Protein AF-A0A0K1EMI3-F1 (afdb_monomer)

Secondary structure (DSSP, 8-state):
-----------SSSHHHHHHHHTT-------HHHHHHHHHTTTT-EEEEEEHHHHHHHTTT-SEES-TT-EEEEEHHHHHHHHHHSTT-HHHHHHHHTPPTT---S-EEEEEES-GGGS--B---S-STT--TT--TTTB-TTS-BEEEE--EEGGGEEEEE------PPPSS-TTS--EEEPTTT--EEEHHHHTTSS-EEEGGGTEEEEE-TTT-PEEEEEEETTEEEEEP--SSSS---S-PEEEE-TTEEEEEETTEEEEEETTEEEEEEBPPP-

Solvent-accessible surface area (backbone atoms only — not comparable to full-atom values): 16378 Å² total; per-residue (Å²): 140,88,89,85,89,79,91,78,81,91,84,81,72,66,74,66,54,59,57,59,64,66,66,76,68,76,74,84,73,73,56,67,70,58,51,52,57,58,58,56,67,27,67,84,7,21,23,39,75,44,39,44,71,51,40,61,74,56,45,62,97,48,66,56,34,60,45,90,71,33,27,71,31,29,24,36,69,54,49,52,52,49,62,70,70,35,83,63,42,54,70,54,52,26,51,38,62,41,42,64,86,83,72,69,74,44,41,36,33,37,40,36,32,57,59,41,71,78,31,72,52,40,69,53,85,65,81,27,85,82,52,52,98,55,63,53,85,82,28,40,32,66,52,68,42,56,34,33,22,19,48,54,42,53,44,90,51,45,50,78,43,79,65,81,38,41,42,78,69,78,75,79,86,57,92,64,61,73,44,60,48,57,39,84,85,78,59,54,69,37,48,39,71,58,56,73,68,40,78,49,33,26,40,58,96,73,55,26,34,37,30,60,39,90,88,74,65,49,76,39,44,32,39,71,48,68,34,30,36,33,40,43,61,86,60,96,73,90,60,95,66,86,84,62,62,48,78,44,74,32,61,64,31,43,63,47,82,47,89,55,33,34,39,39,30,51,82,93,45,76,46,77,32,46,44,61,72,94,126

Mean predicted aligned error: 17.52 Å

Structure (mmCIF, N/CA/C/O backbone):
data_AF-A0A0K1EMI3-F1
#
_entry.id   AF-A0A0K1EMI3-F1
#
loop_
_atom_site.group_PDB
_atom_site.id
_atom_site.type_symbol
_atom_site.label_atom_id
_atom_site.label_alt_id
_atom_site.label_comp_id
_atom_site.label_asym_id
_atom_site.label_entity_id
_atom_site.label_seq_id
_atom_site.pdbx_PDB_ins_code
_atom_site.Cartn_x
_atom_site.Cartn_y
_atom_site.Cartn_z
_atom_site.occupancy
_atom_site.B_iso_or_equiv
_atom_site.auth_seq_id
_atom_site.auth_comp_id
_atom_site.auth_asym_id
_atom_site.auth_atom_id
_atom_site.pdbx_PDB_model_num
ATOM 1 N N . MET A 1 1 ? 11.072 81.648 -15.794 1.00 40.03 1 MET A N 1
ATOM 2 C CA . MET A 1 1 ? 9.777 81.310 -16.417 1.00 40.03 1 MET A CA 1
ATOM 3 C C . MET A 1 1 ? 10.095 80.604 -17.719 1.00 40.03 1 MET A C 1
ATOM 5 O O . MET A 1 1 ? 10.684 81.238 -18.577 1.00 40.03 1 MET A O 1
ATOM 9 N N . ASP A 1 2 ? 9.911 79.294 -17.825 1.00 30.64 2 ASP A N 1
ATOM 10 C CA . ASP A 1 2 ? 8.724 78.693 -18.435 1.00 30.64 2 ASP A CA 1
ATOM 11 C C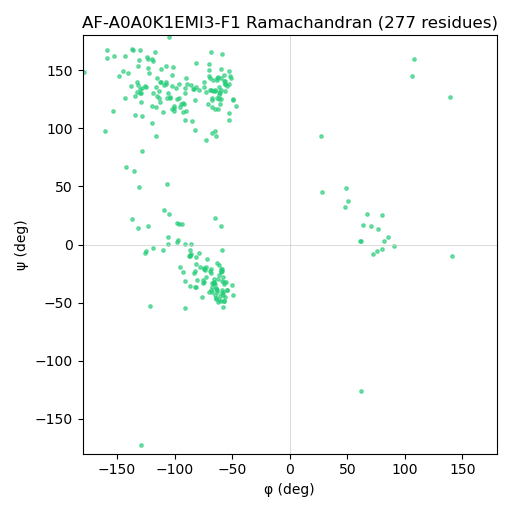 . ASP A 1 2 ? 8.839 77.161 -18.359 1.00 30.64 2 ASP A C 1
ATOM 13 O O . ASP A 1 2 ? 9.936 76.602 -18.339 1.00 30.64 2 ASP A O 1
ATOM 17 N N . VAL A 1 3 ? 7.694 76.503 -18.247 1.00 36.16 3 VAL A N 1
ATOM 18 C CA . VAL A 1 3 ? 7.521 75.062 -18.047 1.00 36.16 3 VAL A CA 1
ATOM 19 C C . VAL A 1 3 ? 7.092 74.467 -19.379 1.00 36.16 3 VAL A C 1
ATOM 21 O O . VAL A 1 3 ? 6.059 74.893 -19.881 1.00 36.16 3 VAL A O 1
ATOM 24 N N . ARG A 1 4 ? 7.765 73.430 -19.905 1.00 33.47 4 ARG A N 1
ATOM 25 C CA . ARG A 1 4 ? 7.089 72.421 -20.744 1.00 33.47 4 ARG A CA 1
ATOM 26 C C . ARG A 1 4 ? 7.617 71.004 -20.520 1.00 33.47 4 ARG A C 1
ATOM 28 O O . ARG A 1 4 ? 8.803 70.711 -20.591 1.00 33.47 4 ARG A O 1
ATOM 35 N N . SER A 1 5 ? 6.630 70.173 -20.233 1.00 39.12 5 SER A N 1
ATOM 36 C CA . SER A 1 5 ? 6.532 68.731 -20.071 1.00 39.12 5 SER A CA 1
ATOM 37 C C . SER A 1 5 ? 7.077 67.891 -21.232 1.00 39.12 5 SER A C 1
ATOM 39 O O . SER A 1 5 ? 6.925 68.232 -22.401 1.00 39.12 5 SER A O 1
ATOM 41 N N . GLY A 1 6 ? 7.575 66.701 -20.883 1.00 29.09 6 GLY A N 1
ATOM 42 C CA . GLY A 1 6 ? 7.751 65.568 -21.789 1.00 29.09 6 GLY A CA 1
ATOM 43 C C . GLY A 1 6 ? 7.882 64.272 -20.988 1.00 29.09 6 GLY A C 1
ATOM 44 O O . GLY A 1 6 ? 8.945 63.972 -20.457 1.00 29.09 6 GLY A O 1
ATOM 45 N N . TRP A 1 7 ? 6.780 63.532 -20.849 1.00 34.16 7 TRP A N 1
ATOM 46 C CA . TRP A 1 7 ? 6.761 62.179 -20.291 1.00 34.16 7 TRP A CA 1
ATOM 47 C C . TRP A 1 7 ? 7.494 61.214 -21.233 1.00 34.16 7 TRP A C 1
ATOM 49 O O . TRP A 1 7 ? 7.104 61.077 -22.390 1.00 34.16 7 TRP A O 1
ATOM 59 N N . ALA A 1 8 ? 8.505 60.506 -20.723 1.00 36.03 8 ALA A N 1
ATOM 60 C CA . ALA A 1 8 ? 9.089 59.335 -21.371 1.00 36.03 8 ALA A CA 1
ATOM 61 C C . ALA A 1 8 ? 8.778 58.085 -20.535 1.00 36.03 8 ALA A C 1
ATOM 63 O O . ALA A 1 8 ? 9.077 58.004 -19.344 1.00 36.03 8 ALA A O 1
ATOM 64 N N . SER A 1 9 ? 8.128 57.136 -21.198 1.00 39.53 9 SER A N 1
ATOM 65 C CA . SER A 1 9 ? 7.574 55.883 -20.699 1.00 39.53 9 SER A CA 1
ATOM 66 C C . SER A 1 9 ? 8.607 54.904 -20.130 1.00 39.53 9 SER A C 1
ATOM 68 O O . SER A 1 9 ? 9.706 54.718 -20.654 1.00 39.53 9 SER A O 1
ATOM 70 N N . SER A 1 10 ? 8.181 54.207 -19.081 1.00 41.53 10 SER A N 1
ATOM 71 C CA . SER A 1 10 ? 8.839 53.127 -18.351 1.00 41.53 10 SER A CA 1
ATOM 72 C C . SER A 1 10 ? 9.073 51.863 -19.199 1.00 41.53 10 SER A C 1
ATOM 74 O O . SER A 1 10 ? 8.246 50.961 -19.265 1.00 41.53 10 SER A O 1
ATOM 76 N N . GLY A 1 11 ? 10.258 51.753 -19.804 1.00 40.94 11 GLY A N 1
ATOM 77 C CA . GLY A 1 11 ? 10.706 50.567 -20.553 1.00 40.94 11 GLY A CA 1
ATOM 78 C C . GLY A 1 11 ? 11.606 49.590 -19.782 1.00 40.94 11 GLY A C 1
ATOM 79 O O . GLY A 1 11 ? 12.331 48.829 -20.412 1.00 40.94 11 GLY A O 1
ATOM 80 N N . ARG A 1 12 ? 11.643 49.620 -18.440 1.00 46.34 12 ARG A N 1
ATOM 81 C CA . ARG A 1 12 ? 12.708 48.937 -17.668 1.00 46.34 12 ARG A CA 1
ATOM 82 C C . ARG A 1 12 ? 12.262 47.906 -16.623 1.00 46.34 12 ARG A C 1
ATOM 84 O O . ARG A 1 12 ? 13.070 47.516 -15.793 1.00 46.34 12 ARG A O 1
ATOM 91 N N . ALA A 1 13 ? 11.011 47.440 -16.673 1.00 45.03 13 ALA A N 1
ATOM 92 C CA . ALA A 1 13 ? 10.474 46.507 -15.670 1.00 45.03 13 ALA A CA 1
ATOM 93 C C . ALA A 1 13 ? 10.024 45.132 -16.207 1.00 45.03 13 ALA A C 1
ATOM 95 O O . ALA A 1 13 ? 9.635 44.286 -15.410 1.00 45.03 13 ALA A O 1
ATOM 96 N N . ARG A 1 14 ? 10.077 44.867 -17.524 1.00 44.53 14 ARG A N 1
ATOM 97 C CA . ARG A 1 14 ? 9.641 43.565 -18.083 1.00 44.53 14 ARG A CA 1
ATOM 98 C C . ARG A 1 14 ? 10.753 42.514 -18.198 1.00 44.53 14 ARG A C 1
ATOM 100 O O . ARG A 1 14 ? 10.480 41.344 -17.977 1.00 44.53 14 ARG A O 1
ATOM 107 N N . GLY A 1 15 ? 12.008 42.912 -18.423 1.00 38.47 15 GLY A N 1
ATOM 108 C CA . GLY A 1 15 ? 13.117 41.956 -18.594 1.00 38.47 15 GLY A CA 1
ATOM 109 C C . GLY A 1 15 ? 13.613 41.278 -17.307 1.00 38.47 15 GLY A C 1
ATOM 110 O O . GLY A 1 15 ? 14.209 40.209 -17.368 1.00 38.47 15 GLY A O 1
ATOM 111 N N . ALA A 1 16 ? 13.362 41.866 -16.133 1.00 43.44 16 ALA A N 1
ATOM 112 C CA . ALA A 1 16 ? 13.847 41.315 -14.862 1.00 43.44 16 ALA A CA 1
ATOM 113 C C . ALA A 1 16 ? 12.935 40.214 -14.291 1.00 43.44 16 ALA A C 1
ATOM 115 O O . ALA A 1 16 ? 13.403 39.356 -13.548 1.00 43.44 16 ALA A O 1
ATOM 116 N N . VAL A 1 17 ? 11.645 40.207 -14.646 1.00 44.44 17 VAL A N 1
ATOM 117 C CA . VAL A 1 17 ? 10.680 39.236 -14.102 1.00 44.44 17 VAL A CA 1
ATOM 118 C C . VAL A 1 17 ? 10.750 37.906 -14.863 1.00 44.44 17 VAL A C 1
ATOM 120 O O . VAL A 1 17 ? 10.712 36.851 -14.238 1.00 44.44 17 VAL A O 1
ATOM 123 N N . GLU A 1 18 ? 10.970 37.924 -16.182 1.00 40.53 18 GLU A N 1
ATOM 124 C CA . GLU A 1 18 ? 11.136 36.693 -16.979 1.00 40.53 18 GLU A CA 1
ATOM 125 C C . GLU A 1 18 ? 12.421 35.919 -16.623 1.00 40.53 18 GLU A C 1
ATOM 127 O O . GLU A 1 18 ? 12.405 34.689 -16.576 1.00 40.53 18 GLU A O 1
ATOM 132 N N . ALA A 1 19 ? 13.508 36.607 -16.253 1.00 37.31 19 ALA A N 1
ATOM 133 C CA . ALA A 1 19 ? 14.759 35.965 -15.829 1.00 37.31 19 ALA A CA 1
ATOM 134 C C . ALA A 1 19 ? 14.677 35.309 -14.428 1.00 37.31 19 ALA A C 1
ATOM 136 O O . ALA A 1 19 ? 15.349 34.311 -14.155 1.00 37.31 19 ALA A O 1
ATOM 137 N N . VAL A 1 20 ? 13.819 35.822 -13.538 1.00 40.34 20 VAL A N 1
ATOM 138 C CA . VAL A 1 20 ? 13.600 35.241 -12.198 1.00 40.34 20 VAL A CA 1
ATOM 139 C C . VAL A 1 20 ? 12.647 34.041 -12.257 1.00 40.34 20 VAL A C 1
ATOM 141 O O . VAL A 1 20 ? 12.813 33.086 -11.502 1.00 40.34 20 VAL A O 1
ATOM 144 N N . VAL A 1 21 ? 11.699 34.024 -13.200 1.00 42.69 21 VAL A N 1
ATOM 145 C CA . VAL A 1 21 ? 10.811 32.867 -13.415 1.00 42.69 21 VAL A CA 1
ATOM 146 C C . VAL A 1 21 ? 11.541 31.722 -14.138 1.00 42.69 21 VAL A C 1
ATOM 148 O O . VAL A 1 21 ? 11.284 30.555 -13.844 1.00 42.69 21 VAL A O 1
ATOM 151 N N . ALA A 1 22 ? 12.519 32.022 -15.002 1.00 33.78 22 ALA A N 1
ATOM 152 C CA . ALA A 1 22 ? 13.324 31.010 -15.697 1.00 33.78 22 ALA A CA 1
ATOM 153 C C . ALA A 1 22 ? 14.369 30.299 -14.808 1.00 33.78 22 ALA A C 1
ATOM 155 O O . ALA A 1 22 ? 14.777 29.181 -15.113 1.00 33.78 22 ALA A O 1
ATOM 156 N N . SER A 1 23 ? 14.788 30.898 -13.688 1.00 37.25 23 SER A N 1
ATOM 157 C CA . SER A 1 23 ? 15.848 30.346 -12.822 1.00 37.25 23 SER A CA 1
ATOM 158 C C . SER A 1 23 ? 15.349 29.422 -11.700 1.00 37.25 23 SER A C 1
ATOM 160 O O . SER A 1 23 ? 16.156 28.869 -10.955 1.00 37.25 23 SER A O 1
ATOM 162 N N . ARG A 1 24 ? 14.032 29.177 -11.596 1.00 44.00 24 ARG A N 1
ATOM 163 C CA . ARG A 1 24 ? 13.434 28.303 -10.562 1.00 44.00 24 ARG A CA 1
ATOM 164 C C . ARG A 1 24 ? 12.983 26.927 -11.057 1.00 44.00 24 ARG A C 1
ATOM 166 O O . ARG A 1 24 ? 12.112 26.301 -10.459 1.00 44.00 24 ARG A O 1
ATOM 173 N N . ARG A 1 25 ? 13.613 26.434 -12.122 1.00 41.78 25 ARG A N 1
ATOM 174 C CA . ARG A 1 25 ? 13.503 25.043 -12.581 1.00 41.78 25 ARG A CA 1
ATOM 175 C C . ARG A 1 25 ? 14.891 24.448 -12.825 1.00 41.78 25 ARG A C 1
ATOM 177 O O . ARG A 1 25 ? 15.164 23.873 -13.868 1.00 41.78 25 ARG A O 1
ATOM 184 N N . LEU A 1 26 ? 15.782 24.598 -11.846 1.00 38.62 26 LEU A N 1
ATOM 185 C CA . LEU A 1 26 ? 16.885 23.652 -11.709 1.00 38.62 26 LEU A CA 1
ATOM 186 C C . LEU A 1 26 ? 16.249 22.325 -11.301 1.00 38.62 26 LEU A C 1
ATOM 188 O O . LEU A 1 26 ? 15.882 22.124 -10.144 1.00 38.62 26 LEU A O 1
ATOM 192 N N . GLU A 1 27 ? 16.015 21.472 -12.293 1.00 44.50 27 GLU A N 1
ATOM 193 C CA . GLU A 1 27 ? 15.728 20.067 -12.069 1.00 44.50 27 GLU A CA 1
ATOM 194 C C . GLU A 1 27 ? 16.850 19.523 -11.182 1.00 44.50 27 GLU A C 1
ATOM 196 O O . GLU A 1 27 ? 18.015 19.525 -11.571 1.00 44.50 27 GLU A O 1
ATOM 201 N N . PHE A 1 28 ? 16.517 19.152 -9.946 1.00 41.62 28 PHE A N 1
ATOM 202 C CA . PHE A 1 28 ? 17.464 18.498 -9.058 1.00 41.62 28 PHE A CA 1
ATOM 203 C C . PHE A 1 28 ? 17.806 17.147 -9.684 1.00 41.62 28 PHE A C 1
ATOM 205 O O . PHE A 1 28 ? 17.028 16.198 -9.596 1.00 41.62 28 PHE A O 1
ATOM 212 N N . GLU A 1 29 ? 18.934 17.092 -10.384 1.00 49.19 29 GLU A N 1
ATOM 213 C CA . GLU A 1 29 ? 19.523 15.849 -10.849 1.00 49.19 29 GLU A CA 1
ATOM 214 C C . GLU A 1 29 ? 20.369 15.310 -9.686 1.00 49.19 29 GLU A C 1
ATOM 216 O O . GLU A 1 29 ? 21.384 15.920 -9.331 1.00 49.19 29 GLU A O 1
ATOM 221 N N . PRO A 1 30 ? 19.923 14.245 -8.992 1.00 55.91 30 PRO A N 1
ATOM 222 C CA . PRO A 1 30 ? 20.635 13.748 -7.826 1.00 55.91 30 PRO A CA 1
ATOM 223 C C . PRO A 1 30 ? 22.064 13.336 -8.215 1.00 55.91 30 PRO A C 1
ATOM 225 O O . PRO A 1 30 ? 22.272 12.776 -9.296 1.00 55.91 30 PRO A O 1
ATOM 228 N N . PRO A 1 31 ? 23.067 13.566 -7.346 1.00 58.88 31 PRO A N 1
ATOM 229 C CA . PRO A 1 31 ? 24.430 13.122 -7.602 1.00 58.88 31 PRO A CA 1
ATOM 230 C C . PRO A 1 31 ? 24.454 11.629 -7.937 1.00 58.88 31 PRO A C 1
ATOM 232 O O . PRO A 1 31 ? 23.801 10.836 -7.259 1.00 58.88 31 PRO A O 1
ATOM 235 N N . ARG A 1 32 ? 25.254 11.224 -8.932 1.00 60.06 32 ARG A N 1
ATOM 236 C CA . ARG A 1 32 ? 25.350 9.818 -9.378 1.00 60.06 32 ARG A CA 1
ATOM 237 C C . ARG A 1 32 ? 25.588 8.834 -8.226 1.00 60.06 32 ARG A C 1
ATOM 239 O O . ARG A 1 32 ? 25.035 7.746 -8.247 1.00 60.06 32 ARG A O 1
ATOM 246 N N . ALA A 1 33 ? 26.346 9.232 -7.202 1.00 56.41 33 ALA A N 1
ATOM 247 C CA . ALA A 1 33 ? 26.564 8.424 -6.000 1.00 56.41 33 ALA A CA 1
ATOM 248 C C . ALA A 1 33 ? 25.272 8.167 -5.197 1.00 56.41 33 ALA A C 1
ATOM 250 O O . ALA A 1 33 ? 25.063 7.054 -4.729 1.00 56.41 33 ALA A O 1
ATOM 251 N N . GLY A 1 34 ? 24.389 9.166 -5.081 1.00 67.12 34 GLY A N 1
ATOM 252 C CA . GLY A 1 34 ? 23.078 9.012 -4.444 1.00 67.12 34 GLY A CA 1
ATOM 253 C C . GLY A 1 34 ? 22.147 8.109 -5.252 1.00 67.12 34 GLY A C 1
ATOM 254 O O . GLY A 1 34 ? 21.444 7.291 -4.676 1.00 67.12 34 GLY A O 1
ATOM 255 N N . VAL A 1 35 ? 22.214 8.184 -6.586 1.00 72.38 35 VAL A N 1
ATOM 256 C CA . VAL A 1 35 ? 21.478 7.270 -7.476 1.00 72.38 35 VAL A CA 1
ATOM 257 C C . VAL A 1 35 ? 21.962 5.831 -7.313 1.00 72.38 35 VAL A C 1
ATOM 259 O O . VAL A 1 35 ? 21.142 4.931 -7.171 1.00 72.38 35 VAL A O 1
ATOM 262 N N . THR A 1 36 ? 23.278 5.600 -7.301 1.00 75.44 36 THR A N 1
ATOM 263 C CA . THR A 1 36 ? 23.835 4.255 -7.109 1.00 75.44 36 THR A CA 1
ATOM 264 C C . THR A 1 36 ? 23.409 3.671 -5.767 1.00 75.44 36 THR A C 1
ATOM 266 O O . THR A 1 36 ? 22.908 2.554 -5.742 1.00 75.44 36 THR A O 1
ATOM 269 N N . LEU A 1 37 ? 23.541 4.428 -4.671 1.00 81.31 37 LEU A N 1
ATOM 270 C CA . LEU A 1 37 ? 23.108 3.977 -3.344 1.00 81.31 37 LEU A CA 1
ATOM 271 C C . LEU A 1 37 ? 21.611 3.642 -3.310 1.00 81.31 37 LEU A C 1
ATOM 273 O O . LEU A 1 37 ? 21.234 2.631 -2.733 1.00 81.31 37 LEU A O 1
ATOM 277 N N . HIS A 1 38 ? 20.778 4.432 -3.988 1.00 88.06 38 HIS A N 1
ATOM 278 C CA . HIS A 1 38 ? 19.340 4.178 -4.086 1.00 88.06 38 HIS A CA 1
ATOM 279 C C . HIS A 1 38 ? 19.002 2.887 -4.840 1.00 88.06 38 HIS A C 1
ATOM 281 O O . HIS A 1 38 ? 18.144 2.118 -4.419 1.00 88.06 38 HIS A O 1
ATOM 287 N N . LEU A 1 39 ? 19.672 2.622 -5.966 1.00 92.25 39 LEU A N 1
ATOM 288 C CA . LEU A 1 39 ? 19.448 1.389 -6.730 1.00 92.25 39 LEU A CA 1
ATOM 289 C C . LEU A 1 39 ? 19.884 0.146 -5.941 1.00 92.25 39 LEU A C 1
ATOM 291 O O . LEU A 1 39 ? 19.268 -0.911 -6.068 1.00 92.25 39 LEU A O 1
ATOM 295 N N . GLU A 1 40 ? 20.921 0.259 -5.113 1.00 92.06 40 GLU A N 1
ATOM 296 C CA . GLU A 1 40 ? 21.424 -0.853 -4.302 1.00 92.06 40 GLU A CA 1
ATOM 297 C C . GLU A 1 40 ? 20.392 -1.394 -3.299 1.00 92.06 40 GLU A C 1
ATOM 299 O O . GLU A 1 40 ? 20.397 -2.597 -3.020 1.00 92.06 40 GLU A O 1
ATOM 304 N N . ASP A 1 41 ? 19.427 -0.579 -2.858 1.00 92.19 41 ASP A N 1
ATOM 305 C CA . ASP A 1 41 ? 18.316 -1.025 -2.002 1.00 92.19 41 ASP A CA 1
ATOM 306 C C . ASP A 1 41 ? 17.469 -2.141 -2.654 1.00 92.19 41 ASP A C 1
ATOM 308 O O . ASP A 1 41 ? 16.803 -2.924 -1.972 1.00 92.19 41 ASP A O 1
ATOM 312 N N . PHE A 1 42 ? 17.529 -2.267 -3.983 1.00 96.88 42 PHE A N 1
ATOM 313 C CA . PHE A 1 42 ? 16.782 -3.246 -4.776 1.00 96.88 42 PHE A CA 1
ATOM 314 C C . PHE A 1 42 ? 17.585 -4.504 -5.116 1.00 96.88 42 PHE A C 1
ATOM 316 O O . PHE A 1 42 ? 17.086 -5.390 -5.819 1.00 96.88 42 PHE A O 1
ATOM 323 N N . ARG A 1 43 ? 18.818 -4.632 -4.606 1.00 95.75 43 ARG A N 1
ATOM 324 C CA . ARG A 1 43 ? 19.667 -5.818 -4.815 1.00 95.75 43 ARG A CA 1
ATOM 325 C C . ARG A 1 43 ? 18.978 -7.117 -4.386 1.00 95.75 43 ARG A C 1
ATOM 327 O O . ARG A 1 43 ? 19.186 -8.151 -5.017 1.00 95.75 43 ARG A O 1
ATOM 334 N N . ASN A 1 44 ? 18.131 -7.045 -3.359 1.00 95.25 44 ASN A N 1
ATOM 335 C CA . ASN A 1 44 ? 17.397 -8.183 -2.797 1.00 95.25 44 ASN A CA 1
ATOM 336 C C . ASN A 1 44 ? 15.964 -8.331 -3.346 1.00 95.25 44 ASN A C 1
ATOM 338 O O . ASN A 1 44 ? 15.138 -9.026 -2.751 1.00 95.25 44 ASN A O 1
ATOM 342 N N . GLY A 1 45 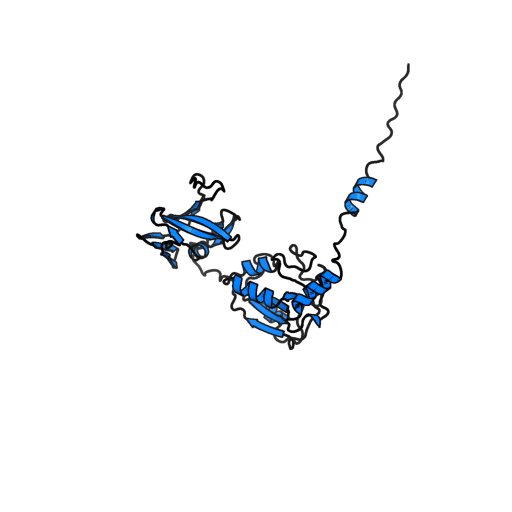? 15.670 -7.690 -4.478 1.00 97.38 45 GLY A N 1
ATOM 343 C CA . GLY A 1 45 ? 14.390 -7.789 -5.168 1.00 97.38 45 GLY A CA 1
ATOM 344 C C . GLY A 1 45 ? 13.532 -6.534 -5.049 1.00 97.38 45 GLY A C 1
ATOM 345 O O . GLY A 1 45 ? 13.689 -5.708 -4.145 1.00 97.38 45 GLY A O 1
ATOM 346 N N . GLY A 1 46 ? 12.596 -6.414 -5.984 1.00 97.81 46 GLY A N 1
ATOM 347 C CA . GLY A 1 46 ? 11.609 -5.343 -6.028 1.00 97.81 46 GLY A CA 1
ATOM 348 C C . GLY A 1 46 ? 10.193 -5.897 -6.046 1.00 97.81 46 GLY A C 1
ATOM 349 O O . GLY A 1 46 ? 9.991 -7.064 -6.367 1.00 97.81 46 GLY A O 1
ATOM 350 N N . SER A 1 47 ? 9.217 -5.065 -5.713 1.00 98.25 47 SER A N 1
ATOM 351 C CA . SER A 1 47 ? 7.817 -5.455 -5.637 1.00 98.25 47 SER A CA 1
ATOM 352 C C . SER A 1 47 ? 6.898 -4.328 -6.073 1.00 98.25 47 SER A C 1
ATOM 354 O O . SER A 1 47 ? 7.173 -3.150 -5.842 1.00 98.25 47 SER A O 1
ATOM 356 N N . PHE A 1 48 ? 5.759 -4.698 -6.646 1.00 96.94 48 PHE A N 1
ATOM 357 C CA . PHE A 1 48 ? 4.655 -3.783 -6.909 1.00 96.94 48 PHE A CA 1
ATOM 358 C C . PHE A 1 48 ? 3.311 -4.476 -6.693 1.00 96.94 48 PHE A C 1
ATOM 360 O O . PHE A 1 48 ? 3.224 -5.707 -6.632 1.00 96.94 48 PHE A O 1
ATOM 367 N N . LEU A 1 49 ? 2.267 -3.663 -6.541 1.00 94.69 49 LEU A N 1
ATOM 368 C CA . LEU A 1 49 ? 0.893 -4.122 -6.379 1.00 94.69 49 LEU A CA 1
ATOM 369 C C . LEU A 1 49 ? 0.066 -3.756 -7.602 1.00 94.69 49 LEU A C 1
ATOM 371 O O . LEU A 1 49 ? 0.313 -2.745 -8.262 1.00 94.69 49 LEU A O 1
ATOM 375 N N . LEU A 1 50 ? -0.944 -4.571 -7.876 1.00 92.00 50 LEU A N 1
ATOM 376 C CA . LEU A 1 50 ? -1.894 -4.326 -8.948 1.00 92.00 50 LEU A CA 1
ATOM 377 C C . LEU A 1 50 ? -3.282 -4.887 -8.599 1.00 92.00 50 LEU A C 1
ATOM 379 O O . LEU A 1 50 ? -3.377 -5.928 -7.942 1.00 92.00 50 LEU A O 1
ATOM 383 N N . PRO A 1 51 ? -4.367 -4.217 -9.025 1.00 89.69 51 PRO A N 1
ATOM 384 C CA . PRO A 1 51 ? -5.724 -4.714 -8.831 1.00 89.69 51 PRO A CA 1
ATOM 385 C C . PRO A 1 51 ? -6.004 -5.934 -9.718 1.00 89.69 51 PRO A C 1
ATOM 387 O O . PRO A 1 51 ? -5.405 -6.088 -10.786 1.00 89.69 51 PRO A O 1
ATOM 390 N N . ALA A 1 52 ? -6.955 -6.774 -9.311 1.00 84.75 52 ALA A N 1
ATOM 391 C CA . ALA A 1 52 ? -7.327 -8.011 -9.998 1.00 84.75 52 ALA A CA 1
ATOM 392 C C . ALA A 1 52 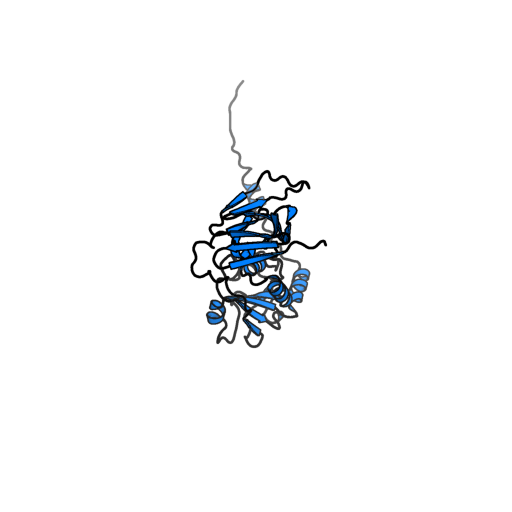? -7.572 -7.829 -11.506 1.00 84.75 52 ALA A C 1
ATOM 394 O O . ALA A 1 52 ? -7.058 -8.608 -12.306 1.00 84.75 52 ALA A O 1
ATOM 395 N N . ARG A 1 53 ? -8.269 -6.772 -11.936 1.00 83.06 53 ARG A N 1
ATOM 396 C CA . ARG A 1 53 ? -8.452 -6.461 -13.364 1.00 83.06 53 ARG A CA 1
ATOM 397 C C . ARG A 1 53 ? -7.137 -6.352 -14.135 1.00 83.06 53 ARG A C 1
ATOM 399 O O . ARG A 1 53 ? -7.056 -6.809 -15.273 1.00 83.06 53 ARG A O 1
ATOM 406 N N . HIS A 1 54 ? -6.101 -5.760 -13.538 1.00 85.25 54 HIS A N 1
ATOM 407 C CA . HIS A 1 54 ? -4.798 -5.596 -14.179 1.00 85.25 54 HIS A CA 1
ATOM 408 C C . HIS A 1 54 ? -4.050 -6.926 -14.202 1.00 85.25 54 HIS A C 1
ATOM 410 O O . HIS A 1 54 ? -3.369 -7.204 -15.184 1.00 85.25 54 HIS A O 1
ATOM 416 N N . TYR A 1 55 ? -4.232 -7.770 -13.180 1.00 88.81 55 TYR A N 1
ATOM 417 C CA . TYR A 1 55 ? -3.691 -9.127 -13.184 1.00 88.81 55 TYR A CA 1
ATOM 418 C C . TYR A 1 55 ? -4.228 -9.894 -14.396 1.00 88.81 55 TYR A C 1
ATOM 420 O O . TYR A 1 55 ? -3.459 -10.366 -15.229 1.00 88.81 55 TYR A O 1
ATOM 428 N N . TRP A 1 56 ? -5.549 -9.932 -14.561 1.00 83.44 56 TRP A N 1
ATOM 429 C CA . TRP A 1 56 ? -6.174 -10.667 -15.661 1.00 83.44 56 TRP A CA 1
ATOM 430 C C . TRP A 1 56 ? -5.879 -10.068 -17.040 1.00 83.44 56 TRP A C 1
ATOM 432 O O . TRP A 1 56 ? -5.745 -10.807 -18.009 1.00 83.44 56 TRP A O 1
ATOM 442 N N . SER A 1 57 ? -5.741 -8.744 -17.137 1.00 79.69 57 SER A N 1
ATOM 443 C CA . SER A 1 57 ? -5.518 -8.068 -18.424 1.00 79.69 57 SER A CA 1
ATOM 444 C C . SER A 1 57 ? -4.057 -8.112 -18.888 1.00 79.69 57 SER A C 1
ATOM 446 O O . SER A 1 57 ? -3.783 -8.217 -20.090 1.00 79.69 57 SER A O 1
ATOM 448 N N . PHE A 1 58 ? -3.112 -8.014 -17.947 1.00 83.12 58 PHE A N 1
ATOM 449 C CA . PHE A 1 58 ? -1.705 -7.723 -18.241 1.00 83.12 58 PHE A CA 1
ATOM 450 C C . PHE A 1 58 ? -0.709 -8.737 -17.673 1.00 83.12 58 PHE A C 1
ATOM 452 O O . PHE A 1 58 ? 0.469 -8.644 -17.998 1.00 83.12 58 PHE A O 1
ATOM 459 N N . VAL A 1 59 ? -1.151 -9.699 -16.859 1.00 87.62 59 VAL A N 1
ATOM 460 C CA . VAL A 1 59 ? -0.264 -10.683 -16.215 1.00 87.62 59 VAL A CA 1
ATOM 461 C C . VAL A 1 59 ? -0.652 -12.112 -16.585 1.00 87.62 59 VAL A C 1
ATOM 463 O O . VAL A 1 59 ? 0.184 -12.875 -17.062 1.00 87.62 59 VAL A O 1
ATOM 466 N N . ALA A 1 60 ? -1.920 -12.482 -16.402 1.00 87.62 60 ALA A N 1
ATOM 467 C CA . ALA A 1 60 ? -2.394 -13.834 -16.671 1.00 87.62 60 ALA A CA 1
ATOM 468 C C . ALA A 1 60 ? -2.166 -14.223 -18.145 1.00 87.62 60 ALA A C 1
ATOM 470 O O . ALA A 1 60 ? -2.598 -13.525 -19.063 1.00 87.62 60 ALA A O 1
ATOM 471 N N . GLY A 1 61 ? -1.472 -15.344 -18.367 1.00 90.81 61 GLY A N 1
ATOM 472 C CA . GLY A 1 61 ? -1.172 -15.860 -19.707 1.00 90.81 61 GLY A CA 1
ATOM 473 C C . GLY A 1 61 ? -0.157 -15.037 -20.510 1.00 90.81 61 GLY A C 1
ATOM 474 O O . GLY A 1 61 ? -0.100 -15.185 -21.729 1.00 90.81 61 GLY A O 1
ATOM 475 N N . ARG A 1 62 ? 0.612 -14.149 -19.867 1.00 91.19 62 ARG A N 1
ATOM 476 C CA . ARG A 1 62 ? 1.698 -13.389 -20.505 1.00 91.19 62 ARG A CA 1
ATOM 477 C C . ARG A 1 62 ? 3.056 -14.000 -20.176 1.00 91.19 62 ARG A C 1
ATOM 479 O O . ARG A 1 62 ? 3.231 -14.558 -19.103 1.00 91.19 62 ARG A O 1
ATOM 486 N N . ASP A 1 63 ? 4.022 -13.809 -21.072 1.00 94.44 63 ASP A N 1
ATOM 487 C CA . ASP A 1 63 ? 5.421 -14.202 -20.844 1.00 94.44 63 ASP A CA 1
ATOM 488 C C . ASP A 1 63 ? 6.283 -13.043 -20.319 1.00 94.44 63 ASP A C 1
ATOM 490 O O . ASP A 1 63 ? 7.342 -13.265 -19.735 1.00 94.44 63 ASP A O 1
ATOM 494 N N . VAL A 1 64 ? 5.829 -11.800 -20.513 1.00 95.44 64 VAL A N 1
ATOM 495 C CA . VAL A 1 64 ? 6.534 -10.563 -20.147 1.00 95.44 64 VAL A CA 1
ATOM 496 C C . VAL A 1 64 ? 5.584 -9.635 -19.396 1.00 95.44 64 VAL A C 1
ATOM 498 O O . VAL A 1 64 ? 4.434 -9.467 -19.806 1.00 95.44 64 VAL A O 1
ATOM 501 N N . LEU A 1 65 ? 6.079 -9.021 -18.321 1.00 92.62 65 LEU A N 1
ATOM 502 C CA . LEU A 1 65 ? 5.364 -8.077 -17.462 1.00 92.62 65 LEU A CA 1
ATOM 503 C C . LEU A 1 65 ? 6.028 -6.703 -17.465 1.00 92.62 65 LEU A C 1
ATOM 505 O O . LEU A 1 65 ? 7.227 -6.584 -17.701 1.00 92.62 65 LEU A O 1
ATOM 509 N N . GLY A 1 66 ? 5.251 -5.683 -17.106 1.00 89.69 66 GLY A N 1
ATOM 510 C CA . GLY A 1 66 ? 5.709 -4.304 -16.958 1.00 89.69 66 GLY A CA 1
ATOM 511 C C . GLY A 1 66 ? 5.250 -3.399 -18.100 1.00 89.69 66 GLY A C 1
ATOM 512 O O . GLY A 1 66 ? 5.141 -3.825 -19.250 1.00 89.69 66 GLY A O 1
ATOM 513 N N . ASP A 1 67 ? 4.958 -2.137 -17.778 1.00 88.69 67 ASP A N 1
ATOM 514 C CA . ASP A 1 67 ? 4.608 -1.140 -18.793 1.00 88.69 67 ASP A CA 1
ATOM 515 C C . ASP A 1 67 ? 5.842 -0.815 -19.661 1.00 88.69 67 ASP A C 1
ATOM 517 O O . ASP A 1 67 ? 6.916 -0.553 -19.113 1.00 88.69 67 ASP A O 1
ATOM 521 N N . PRO A 1 68 ? 5.722 -0.779 -21.002 1.00 88.62 68 PRO A N 1
ATOM 522 C CA . PRO A 1 68 ? 6.839 -0.443 -21.889 1.00 88.62 68 PRO A CA 1
ATOM 523 C C . PRO A 1 68 ? 7.465 0.939 -21.646 1.00 88.62 68 PRO A C 1
ATOM 525 O O . PRO A 1 68 ? 8.610 1.159 -22.029 1.00 88.62 68 PRO A O 1
ATOM 528 N N . SER A 1 69 ? 6.732 1.879 -21.037 1.00 86.69 69 SER A N 1
ATOM 529 C CA . SER A 1 69 ? 7.267 3.186 -20.630 1.00 86.69 69 SER A CA 1
ATOM 530 C C . SER A 1 69 ? 8.090 3.126 -19.337 1.00 86.69 69 SER A C 1
ATOM 532 O O . SER A 1 69 ? 8.911 4.009 -19.099 1.00 86.69 69 SER A O 1
ATOM 534 N N . GLY A 1 70 ? 7.924 2.074 -18.533 1.00 91.56 70 GLY A N 1
ATOM 535 C CA . GLY A 1 70 ? 8.613 1.856 -17.266 1.00 91.56 70 GLY A CA 1
ATOM 536 C C . GLY A 1 70 ? 7.668 1.301 -16.201 1.00 91.56 70 GLY A C 1
ATOM 537 O O . GLY A 1 70 ? 6.628 1.894 -15.913 1.00 91.56 70 GLY A O 1
ATOM 538 N N . GLN A 1 71 ? 8.041 0.180 -15.584 1.00 95.44 71 GLN A N 1
ATOM 539 C CA . GLN A 1 71 ? 7.303 -0.404 -14.466 1.00 95.44 71 GLN A CA 1
ATOM 540 C C . GLN A 1 71 ? 7.825 0.149 -13.144 1.00 95.44 71 GLN A C 1
ATOM 542 O O . GLN A 1 71 ? 8.958 -0.133 -12.764 1.00 95.44 71 GLN A O 1
ATOM 547 N N . PHE A 1 72 ? 6.981 0.891 -12.428 1.00 94.88 72 PHE A N 1
ATOM 548 C CA . PHE A 1 72 ? 7.272 1.328 -11.065 1.00 94.88 72 PHE A CA 1
ATOM 549 C C . PHE A 1 72 ? 7.327 0.135 -10.113 1.00 94.88 72 PHE A C 1
ATOM 551 O O . PHE A 1 72 ? 6.417 -0.701 -10.110 1.00 94.88 72 PHE A O 1
ATOM 558 N N . ILE A 1 73 ? 8.378 0.077 -9.299 1.00 96.12 73 ILE A N 1
ATOM 559 C CA . ILE A 1 73 ? 8.571 -0.919 -8.244 1.00 96.12 73 ILE A CA 1
ATOM 560 C C . ILE A 1 73 ? 9.186 -0.263 -7.003 1.00 96.12 73 ILE A C 1
ATOM 562 O O . ILE A 1 73 ? 10.006 0.651 -7.109 1.00 96.12 73 ILE A O 1
ATOM 566 N N . THR A 1 74 ? 8.827 -0.767 -5.825 1.00 96.56 74 THR A N 1
ATOM 567 C CA . THR A 1 74 ? 9.542 -0.501 -4.566 1.00 96.56 74 THR A CA 1
ATOM 568 C C . THR A 1 74 ? 10.370 -1.720 -4.162 1.00 96.56 74 THR A C 1
ATOM 570 O O . THR A 1 74 ? 10.384 -2.718 -4.880 1.00 96.56 74 THR A O 1
ATOM 573 N N . THR A 1 75 ? 11.116 -1.658 -3.063 1.00 95.31 75 THR A N 1
ATOM 574 C CA . THR A 1 75 ? 11.886 -2.811 -2.586 1.00 95.31 75 THR A CA 1
ATOM 575 C C . THR A 1 75 ? 10.951 -3.888 -2.053 1.00 95.31 75 THR A C 1
ATOM 577 O O . THR A 1 75 ? 9.884 -3.602 -1.501 1.00 95.31 75 THR A O 1
ATOM 580 N N . ARG A 1 76 ? 11.373 -5.151 -2.154 1.00 96.62 76 ARG A N 1
ATOM 581 C CA . ARG A 1 76 ? 10.613 -6.266 -1.577 1.00 96.62 76 ARG A CA 1
ATOM 582 C C . ARG A 1 76 ? 10.369 -6.091 -0.079 1.00 96.62 76 ARG A C 1
ATOM 584 O O . ARG A 1 76 ? 9.242 -6.244 0.382 1.00 96.62 76 ARG A O 1
ATOM 591 N N . ALA A 1 77 ? 11.410 -5.704 0.656 1.00 91.44 77 ALA A N 1
ATOM 592 C CA . ALA A 1 77 ? 11.326 -5.460 2.093 1.00 91.44 77 ALA A CA 1
ATOM 593 C C . ALA A 1 77 ? 10.392 -4.283 2.436 1.00 91.44 77 ALA A C 1
ATOM 595 O O . ALA A 1 77 ? 9.642 -4.358 3.407 1.00 91.44 77 ALA A O 1
ATOM 596 N N . GLY A 1 78 ? 10.392 -3.219 1.624 1.00 88.88 78 GLY A N 1
ATOM 597 C CA . GLY A 1 78 ? 9.459 -2.102 1.775 1.00 88.88 78 GLY A CA 1
ATOM 598 C C . GLY A 1 78 ? 8.006 -2.535 1.582 1.00 88.88 78 GLY A C 1
ATOM 599 O O . GLY A 1 78 ? 7.138 -2.153 2.365 1.00 88.88 78 GLY A O 1
ATOM 600 N N . MET A 1 79 ? 7.745 -3.397 0.594 1.00 94.38 79 MET A N 1
ATOM 601 C CA . MET A 1 79 ? 6.417 -3.972 0.373 1.00 94.38 79 MET A CA 1
ATOM 602 C C . MET A 1 79 ? 5.990 -4.919 1.504 1.00 94.38 79 MET A C 1
ATOM 604 O O . MET A 1 79 ? 4.840 -4.864 1.937 1.00 94.38 79 MET A O 1
ATOM 608 N N . ASP A 1 80 ? 6.901 -5.753 2.015 1.00 90.19 80 ASP A N 1
ATOM 609 C CA . ASP A 1 80 ? 6.648 -6.617 3.178 1.00 90.19 80 ASP A CA 1
ATOM 610 C C . ASP A 1 80 ? 6.222 -5.784 4.396 1.00 90.19 80 ASP A C 1
ATOM 612 O O . ASP A 1 80 ? 5.195 -6.062 5.020 1.00 90.19 80 ASP A O 1
ATOM 616 N N . TRP A 1 81 ? 6.977 -4.721 4.694 1.00 87.00 81 TRP A N 1
ATOM 617 C CA . TRP A 1 81 ? 6.671 -3.797 5.785 1.00 87.00 81 TRP A CA 1
ATOM 618 C C . TRP A 1 81 ? 5.317 -3.104 5.593 1.00 87.00 81 TRP A C 1
ATOM 620 O O . TRP A 1 81 ? 4.522 -3.028 6.536 1.00 87.00 81 TRP A O 1
ATOM 630 N N . LEU A 1 82 ? 5.027 -2.635 4.376 1.00 84.38 82 LEU A N 1
ATOM 631 C CA . LEU A 1 82 ? 3.770 -1.962 4.060 1.00 84.38 82 LEU A CA 1
ATOM 632 C C . LEU A 1 82 ? 2.570 -2.899 4.260 1.00 84.38 82 LEU A C 1
ATOM 634 O O . LEU A 1 82 ? 1.617 -2.544 4.953 1.00 84.38 82 LEU A O 1
ATOM 638 N N . LEU A 1 83 ? 2.629 -4.112 3.706 1.00 85.94 83 LEU A N 1
ATOM 639 C CA . LEU A 1 83 ? 1.546 -5.092 3.821 1.00 85.94 83 LEU A CA 1
ATOM 640 C C . LEU A 1 83 ? 1.322 -5.531 5.274 1.00 85.94 83 LEU A C 1
ATOM 642 O O . LEU A 1 83 ? 0.171 -5.653 5.695 1.00 85.94 83 LEU A O 1
ATOM 646 N N . ALA A 1 84 ? 2.391 -5.693 6.061 1.00 81.50 84 ALA A N 1
ATOM 647 C CA . ALA A 1 84 ? 2.290 -5.993 7.490 1.00 81.50 84 ALA A CA 1
ATOM 648 C C . ALA A 1 84 ? 1.651 -4.842 8.295 1.00 81.50 84 ALA A C 1
ATOM 650 O O . ALA A 1 84 ? 0.917 -5.086 9.253 1.00 81.50 84 ALA A O 1
ATOM 651 N N . SER A 1 85 ? 1.894 -3.592 7.890 1.00 69.31 85 SER A N 1
ATOM 652 C CA . SER A 1 85 ? 1.387 -2.389 8.568 1.00 69.31 85 SER A CA 1
ATOM 653 C C . SER A 1 85 ? -0.059 -2.035 8.184 1.00 69.31 85 SER A C 1
ATOM 655 O O . SER A 1 85 ? -0.761 -1.371 8.946 1.00 69.31 85 SER A O 1
ATOM 657 N N . CYS A 1 86 ? -0.536 -2.498 7.023 1.00 62.81 86 CYS A N 1
ATOM 658 C CA . CYS A 1 86 ? -1.824 -2.116 6.434 1.00 62.81 86 CYS A CA 1
ATOM 659 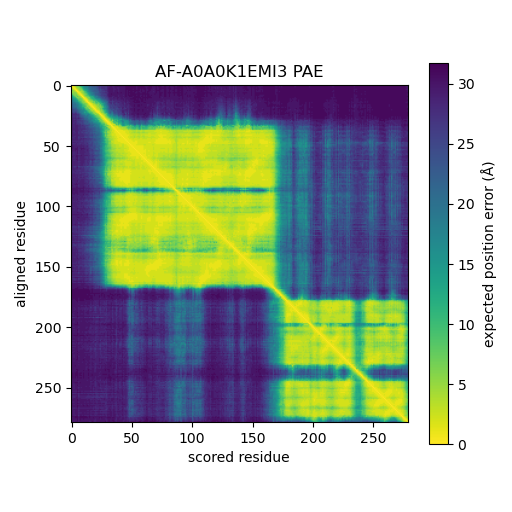C C . CYS A 1 86 ? -3.080 -2.605 7.164 1.00 62.81 86 CYS A C 1
ATOM 661 O O . CYS A 1 86 ? -4.147 -2.030 6.942 1.00 62.81 86 CYS A O 1
ATOM 663 N N . GLY A 1 87 ? -3.015 -3.671 7.972 1.00 53.16 87 GLY A N 1
ATOM 664 C CA . GLY A 1 87 ? -4.181 -4.196 8.705 1.00 53.16 87 GLY A CA 1
ATOM 665 C C . GLY A 1 87 ? -5.452 -4.386 7.851 1.00 53.16 87 GLY A C 1
ATOM 666 O O . GLY A 1 87 ? -6.555 -4.202 8.368 1.00 53.16 87 GL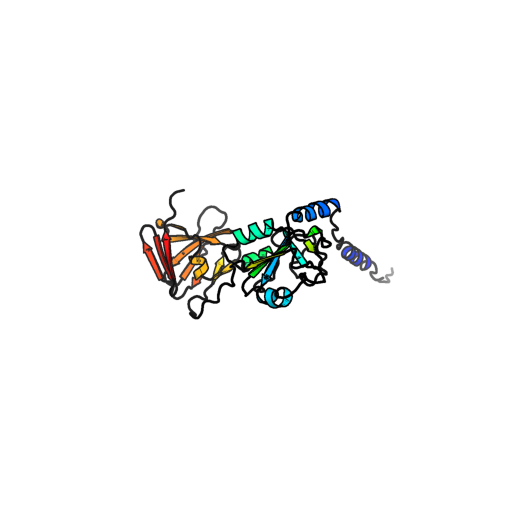Y A O 1
ATOM 667 N N . ASN A 1 88 ? -5.282 -4.716 6.559 1.00 54.66 88 ASN A N 1
ATOM 668 C CA . ASN A 1 88 ? -6.294 -4.905 5.501 1.00 54.66 88 ASN A CA 1
ATOM 669 C C . ASN A 1 88 ? -6.947 -3.654 4.863 1.00 54.66 88 ASN A C 1
ATOM 671 O O . ASN A 1 88 ? -7.931 -3.801 4.144 1.00 54.66 88 ASN A O 1
ATOM 675 N N . GLY A 1 89 ? -6.430 -2.435 5.055 1.00 68.50 89 GLY A N 1
ATOM 676 C CA . GLY A 1 89 ? -7.010 -1.229 4.435 1.00 68.50 89 GLY A CA 1
ATOM 677 C C . GLY A 1 89 ? -6.386 -0.836 3.088 1.00 68.50 89 GLY A C 1
ATOM 678 O O . GLY A 1 89 ? -5.244 -0.371 3.066 1.00 68.50 89 GLY A O 1
ATOM 679 N N . LEU A 1 90 ? -7.148 -0.912 1.983 1.00 75.69 90 LEU A N 1
ATOM 680 C CA . LEU A 1 90 ? -6.714 -0.429 0.654 1.00 75.69 90 LEU A CA 1
ATOM 681 C C . LEU A 1 90 ? -6.265 1.037 0.666 1.00 75.69 90 LEU A C 1
ATOM 683 O O . LEU A 1 90 ? -5.254 1.370 0.059 1.00 75.69 90 LEU A O 1
ATOM 687 N N . HIS A 1 91 ? -6.951 1.901 1.413 1.00 76.00 91 HIS A N 1
ATOM 688 C CA . HIS A 1 91 ? -6.607 3.324 1.482 1.00 76.00 91 HIS A CA 1
ATOM 689 C C . HIS A 1 91 ? -5.208 3.592 2.054 1.00 76.00 91 HIS A C 1
ATOM 691 O O . HIS A 1 91 ? -4.566 4.573 1.673 1.00 76.00 91 HIS A O 1
ATOM 697 N N . HIS A 1 92 ? -4.706 2.729 2.950 1.00 76.06 92 HIS A N 1
ATOM 698 C CA . HIS A 1 92 ? -3.331 2.859 3.433 1.00 76.06 92 HIS A CA 1
ATOM 699 C C . HIS A 1 92 ? -2.331 2.515 2.325 1.00 76.06 92 HIS A C 1
ATOM 701 O O . HIS A 1 92 ? -1.356 3.241 2.147 1.00 76.06 92 HIS A O 1
ATOM 707 N N . LEU A 1 93 ? -2.607 1.472 1.533 1.00 82.94 93 LEU A N 1
ATOM 708 C CA . LEU A 1 93 ? -1.780 1.124 0.377 1.00 82.94 93 LEU A CA 1
ATOM 709 C C . LEU A 1 93 ? -1.754 2.246 -0.655 1.00 82.94 93 LEU A C 1
ATOM 711 O O . LEU A 1 93 ? -0.676 2.625 -1.103 1.00 82.94 93 LEU A O 1
ATOM 715 N N . GLU A 1 94 ? -2.923 2.793 -0.999 1.00 81.75 94 GLU A N 1
ATOM 716 C CA . GLU A 1 94 ? -3.030 3.851 -2.003 1.00 81.75 94 GLU A CA 1
ATOM 717 C C . GLU A 1 94 ? -2.171 5.060 -1.620 1.00 81.75 94 GLU A C 1
ATOM 719 O O . GLU A 1 94 ? -1.334 5.515 -2.396 1.00 81.75 94 GLU A O 1
ATOM 724 N N . ARG A 1 95 ? -2.293 5.518 -0.371 1.00 81.06 95 ARG A N 1
ATOM 725 C CA . ARG A 1 95 ? -1.525 6.652 0.155 1.00 81.06 95 ARG A CA 1
ATOM 726 C C . ARG A 1 95 ? -0.024 6.379 0.195 1.00 81.06 95 ARG A C 1
ATOM 728 O O . ARG A 1 95 ? 0.767 7.235 -0.210 1.00 81.06 95 ARG A O 1
ATOM 735 N N . SER A 1 96 ? 0.363 5.207 0.696 1.00 80.50 96 SER A N 1
ATOM 736 C CA . SER A 1 96 ? 1.770 4.834 0.838 1.00 80.50 96 SER A CA 1
ATOM 737 C C . SER A 1 96 ? 2.460 4.686 -0.517 1.00 80.50 96 SER A C 1
ATOM 739 O O . SER A 1 96 ? 3.632 5.025 -0.639 1.00 80.50 96 SER A O 1
ATOM 741 N N . LEU A 1 97 ? 1.727 4.252 -1.545 1.00 86.25 97 LEU A N 1
ATOM 742 C CA . LEU A 1 97 ? 2.246 4.039 -2.897 1.00 86.25 97 LEU A CA 1
ATOM 743 C C . LEU A 1 97 ? 1.978 5.208 -3.859 1.00 86.25 97 LEU A C 1
ATOM 745 O O . LEU A 1 97 ? 2.331 5.118 -5.029 1.00 86.25 97 LEU A O 1
ATOM 749 N N . GLY A 1 98 ? 1.363 6.304 -3.404 1.00 80.69 98 GLY A N 1
ATOM 750 C CA . GLY A 1 98 ? 1.060 7.458 -4.264 1.00 80.69 98 GLY A CA 1
ATOM 751 C C . GLY A 1 98 ? 0.017 7.175 -5.344 1.00 80.69 98 GLY A C 1
ATOM 752 O O . GLY A 1 98 ? 0.000 7.820 -6.396 1.00 80.69 98 GLY A O 1
ATOM 753 N N . ILE A 1 99 ? -0.861 6.210 -5.088 1.00 83.38 99 ILE A N 1
ATOM 754 C CA . ILE A 1 99 ? -2.023 5.917 -5.916 1.00 83.38 99 ILE A CA 1
ATOM 755 C C . ILE A 1 99 ? -3.145 6.883 -5.512 1.00 83.38 99 ILE A C 1
ATOM 757 O O . ILE A 1 99 ? -3.391 7.056 -4.315 1.00 83.38 99 ILE A O 1
ATOM 761 N N . PRO A 1 100 ? -3.847 7.515 -6.470 1.00 79.06 100 PRO A N 1
ATOM 762 C CA . PRO A 1 100 ? -4.977 8.375 -6.144 1.00 79.06 100 PRO A CA 1
ATOM 763 C C . PRO A 1 100 ? -6.036 7.611 -5.342 1.00 79.06 100 PRO A C 1
ATOM 765 O O . PRO A 1 100 ? -6.314 6.444 -5.622 1.00 79.06 100 PRO A O 1
ATOM 768 N N . ALA A 1 101 ? -6.638 8.272 -4.356 1.00 73.31 101 ALA A N 1
ATOM 769 C CA . ALA A 1 101 ? -7.612 7.640 -3.473 1.00 73.31 101 ALA A CA 1
ATOM 770 C C . ALA A 1 101 ? -8.786 7.021 -4.253 1.00 73.31 101 ALA A C 1
ATOM 772 O O . ALA A 1 101 ? -9.303 7.628 -5.190 1.00 73.31 101 ALA A O 1
ATOM 773 N N . SER A 1 102 ? -9.245 5.846 -3.813 1.00 75.50 102 SER A N 1
ATOM 774 C CA . SER A 1 102 ? -10.351 5.087 -4.424 1.00 75.50 102 SER A CA 1
ATOM 775 C C . SER A 1 102 ? -10.091 4.590 -5.857 1.00 75.50 102 SER A C 1
ATOM 777 O O . SER A 1 102 ? -11.029 4.210 -6.558 1.00 75.50 102 SER A O 1
ATOM 779 N N . THR A 1 103 ? -8.833 4.562 -6.310 1.00 78.25 103 THR A N 1
ATOM 780 C CA . THR A 1 103 ? -8.450 3.966 -7.607 1.00 78.25 103 THR A CA 1
ATOM 781 C C . THR A 1 103 ? -8.476 2.440 -7.546 1.00 78.25 103 THR A C 1
ATOM 783 O O . THR A 1 103 ? -8.736 1.758 -8.550 1.00 78.25 103 THR A O 1
ATOM 786 N N . TRP A 1 104 ? -8.156 1.885 -6.378 1.00 82.88 104 TRP A N 1
ATOM 787 C CA . TRP A 1 104 ? -8.175 0.458 -6.116 1.00 82.88 104 TRP A CA 1
ATOM 788 C C . TRP A 1 104 ? -9.445 0.089 -5.359 1.00 82.88 104 TRP A C 1
ATOM 790 O O . TRP A 1 104 ? -9.674 0.477 -4.220 1.00 82.88 104 TRP A O 1
ATOM 800 N N . ASN A 1 105 ? -10.276 -0.695 -6.032 1.00 79.38 105 ASN A N 1
ATOM 801 C CA . ASN A 1 105 ? -11.593 -1.141 -5.594 1.00 79.38 105 ASN A CA 1
ATOM 802 C C . ASN A 1 105 ? -11.804 -2.630 -5.909 1.00 79.38 105 ASN A C 1
ATOM 804 O O . ASN A 1 105 ? -12.932 -3.103 -6.002 1.00 79.38 105 ASN A O 1
ATOM 808 N N . GLU A 1 106 ? -10.707 -3.373 -6.069 1.00 81.94 106 GLU A N 1
ATOM 809 C CA . GLU A 1 106 ? -10.684 -4.804 -6.375 1.00 81.94 106 GLU A CA 1
ATOM 810 C C . GLU A 1 106 ? -9.640 -5.545 -5.515 1.00 81.94 106 GLU A C 1
ATOM 812 O O . GLU A 1 106 ? -8.811 -4.891 -4.874 1.00 81.94 106 GLU A O 1
ATOM 817 N N . PRO A 1 107 ? -9.657 -6.896 -5.471 1.00 88.06 107 PRO A N 1
ATOM 818 C CA . PRO A 1 107 ? -8.598 -7.677 -4.831 1.00 88.06 107 PRO A CA 1
ATOM 819 C C . PRO A 1 107 ? -7.208 -7.281 -5.329 1.00 88.06 107 PRO A C 1
ATOM 821 O O . PRO A 1 107 ? -7.038 -6.973 -6.511 1.00 88.06 107 PRO A O 1
ATOM 824 N N . ILE A 1 108 ? -6.216 -7.317 -4.440 1.00 91.44 108 ILE A N 1
ATOM 825 C CA . ILE A 1 108 ? -4.852 -6.890 -4.759 1.00 91.44 108 ILE A CA 1
ATOM 826 C C . ILE A 1 108 ? -3.928 -8.088 -4.921 1.00 91.44 108 ILE A C 1
ATOM 828 O O . ILE A 1 108 ? -3.822 -8.947 -4.043 1.00 91.44 108 ILE A O 1
ATOM 832 N N . TYR A 1 109 ? -3.197 -8.078 -6.027 1.00 94.12 109 TYR A N 1
ATOM 833 C CA . TYR A 1 109 ? -2.091 -8.981 -6.286 1.00 94.12 109 TYR A CA 1
ATOM 834 C C . TYR A 1 109 ? -0.775 -8.261 -6.048 1.00 94.12 109 TYR A C 1
ATOM 836 O O . TYR A 1 109 ? -0.631 -7.069 -6.331 1.00 94.12 109 TYR A O 1
ATOM 844 N N . ARG A 1 110 ? 0.194 -9.018 -5.552 1.00 96.50 110 ARG A N 1
ATOM 845 C CA . ARG A 1 110 ? 1.582 -8.609 -5.419 1.00 96.50 110 ARG A CA 1
ATOM 846 C C . ARG A 1 110 ? 2.415 -9.333 -6.457 1.00 96.50 110 ARG A C 1
ATOM 848 O O . ARG A 1 110 ? 2.253 -10.537 -6.642 1.00 96.50 110 ARG A O 1
ATOM 855 N N . VAL A 1 111 ? 3.330 -8.603 -7.076 1.00 97.81 111 VAL A N 1
ATOM 856 C CA . VAL A 1 111 ? 4.352 -9.159 -7.959 1.00 97.81 111 VAL A CA 1
ATOM 857 C C . VAL A 1 111 ? 5.711 -8.827 -7.369 1.00 97.81 111 VAL A C 1
ATOM 859 O O . VAL A 1 111 ? 6.044 -7.654 -7.208 1.00 97.81 111 VAL A O 1
ATOM 862 N N . ASP A 1 112 ? 6.478 -9.862 -7.050 1.00 98.44 112 ASP A N 1
ATOM 863 C CA . ASP A 1 112 ? 7.874 -9.771 -6.638 1.00 98.44 112 ASP A CA 1
ATOM 864 C C . ASP A 1 112 ? 8.772 -10.049 -7.840 1.00 98.44 112 ASP A C 1
ATOM 866 O O . ASP A 1 112 ? 8.657 -11.100 -8.459 1.00 98.44 112 ASP A O 1
ATOM 870 N N . VAL A 1 113 ? 9.685 -9.133 -8.148 1.00 98.19 113 VAL A N 1
ATOM 871 C CA . VAL A 1 113 ? 10.715 -9.256 -9.184 1.00 98.19 113 VAL A CA 1
ATOM 872 C C . VAL A 1 113 ? 12.029 -9.621 -8.503 1.00 98.19 113 VAL A C 1
ATOM 874 O O . VAL A 1 113 ? 12.530 -8.867 -7.664 1.00 98.19 113 VAL A O 1
ATOM 877 N N . HIS A 1 114 ? 12.607 -10.772 -8.845 1.00 97.25 114 HIS A N 1
ATOM 878 C CA . HIS A 1 114 ? 13.755 -11.319 -8.112 1.00 97.25 114 HIS A CA 1
ATOM 879 C C . HIS A 1 114 ? 15.039 -10.499 -8.289 1.00 97.25 114 HIS A C 1
ATOM 881 O O . HIS A 1 114 ? 15.787 -10.297 -7.333 1.00 97.25 114 HIS A O 1
ATOM 887 N N . HIS A 1 115 ? 15.287 -9.999 -9.503 1.00 96.81 115 HIS A N 1
ATOM 888 C CA . HIS A 1 115 ? 16.521 -9.291 -9.855 1.00 96.81 115 HIS A CA 1
ATOM 889 C C . HIS A 1 115 ? 16.243 -8.017 -10.670 1.00 96.81 115 HIS A C 1
ATOM 891 O O . HIS A 1 115 ? 16.683 -7.915 -11.817 1.00 96.81 115 HIS A O 1
ATOM 897 N N . PRO A 1 116 ? 15.541 -7.021 -10.098 1.00 97.00 116 PRO A N 1
ATOM 898 C CA . PRO A 1 116 ? 15.056 -5.853 -10.840 1.00 97.00 116 PRO A CA 1
ATOM 899 C C . PRO A 1 116 ? 16.179 -5.055 -11.517 1.00 97.00 116 PRO A C 1
ATOM 901 O O . PRO A 1 116 ? 15.994 -4.516 -12.606 1.00 97.00 116 PRO A O 1
ATOM 904 N N . LEU A 1 117 ? 17.377 -5.042 -10.923 1.00 96.81 117 LEU A N 1
ATOM 905 C CA . LEU A 1 117 ? 18.546 -4.325 -11.442 1.00 96.81 117 LEU A CA 1
ATOM 906 C C . LEU A 1 117 ? 19.039 -4.830 -12.809 1.00 96.81 117 LEU A C 1
ATOM 908 O O . LEU A 1 117 ? 19.774 -4.116 -13.488 1.00 96.81 117 LEU A O 1
ATOM 912 N N . ARG A 1 118 ? 18.616 -6.023 -13.253 1.00 96.94 118 ARG A N 1
ATOM 913 C CA . ARG A 1 118 ? 18.933 -6.543 -14.594 1.00 96.94 118 ARG A CA 1
ATOM 914 C C . ARG A 1 118 ? 18.134 -5.858 -15.707 1.00 96.94 118 ARG A C 1
ATOM 916 O O . ARG A 1 118 ? 18.569 -5.878 -16.854 1.00 96.94 118 ARG A O 1
ATOM 923 N N . TYR A 1 119 ? 17.012 -5.216 -15.383 1.00 96.88 119 TYR A N 1
ATOM 924 C CA . TYR A 1 119 ? 16.066 -4.672 -16.365 1.00 96.88 119 TYR A CA 1
ATOM 925 C C . TYR A 1 119 ? 16.145 -3.145 -16.448 1.00 96.88 119 TYR A C 1
ATOM 927 O O . TYR A 1 119 ? 15.144 -2.444 -16.312 1.00 96.88 119 TYR A O 1
ATOM 935 N N . ARG A 1 120 ? 17.364 -2.619 -16.645 1.00 95.62 120 ARG A N 1
ATOM 936 C CA . ARG A 1 120 ? 17.638 -1.176 -16.846 1.00 95.62 120 ARG A CA 1
ATOM 937 C C . ARG A 1 120 ? 16.958 -0.296 -15.791 1.00 95.62 120 ARG A C 1
ATOM 939 O O . ARG A 1 120 ? 16.297 0.700 -16.100 1.00 95.62 120 ARG A O 1
ATOM 946 N N . ALA A 1 121 ? 17.144 -0.709 -14.541 1.00 95.31 121 ALA A N 1
ATOM 947 C CA . ALA A 1 121 ? 16.572 -0.057 -13.384 1.00 95.31 121 ALA A CA 1
ATOM 948 C C . ALA A 1 121 ? 17.139 1.359 -13.217 1.00 95.31 121 ALA A C 1
ATOM 950 O O . ALA A 1 121 ? 18.347 1.578 -13.337 1.00 95.31 121 ALA A O 1
ATOM 951 N N . ARG A 1 122 ? 16.256 2.326 -12.982 1.00 93.88 122 ARG A N 1
ATOM 952 C CA . ARG A 1 122 ? 16.592 3.754 -12.958 1.00 93.88 122 ARG A CA 1
ATOM 953 C C . ARG A 1 122 ? 15.632 4.517 -12.057 1.00 93.88 122 ARG A C 1
ATOM 955 O O . ARG A 1 122 ? 14.536 4.042 -11.764 1.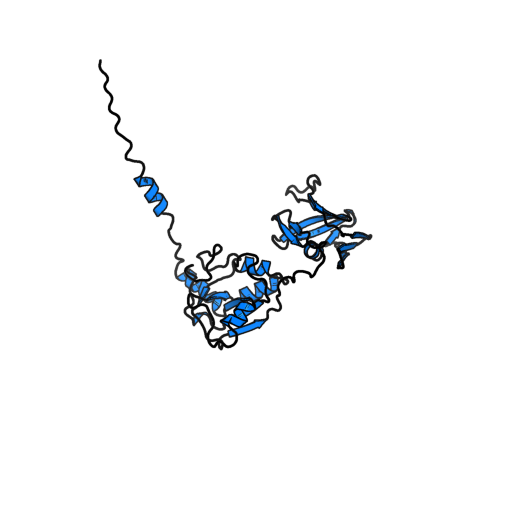00 93.88 122 ARG A O 1
ATOM 962 N N . LEU A 1 123 ? 16.025 5.723 -11.656 1.00 91.81 123 LEU A N 1
ATOM 963 C CA . LEU A 1 123 ? 15.086 6.636 -11.011 1.00 91.81 123 LEU A CA 1
ATOM 964 C C . LEU A 1 123 ? 13.957 7.002 -11.985 1.00 91.81 123 LEU A C 1
ATOM 966 O O . LEU A 1 123 ? 14.237 7.198 -13.173 1.00 91.81 123 LEU A O 1
ATOM 970 N N . PRO A 1 124 ? 12.706 7.121 -11.510 1.00 89.69 124 PRO A N 1
ATOM 971 C CA . PRO A 1 124 ? 11.614 7.529 -12.375 1.00 89.69 124 PRO A CA 1
ATOM 972 C C . PRO A 1 124 ? 11.796 8.974 -12.849 1.00 89.69 124 PRO A C 1
ATOM 974 O O . PRO A 1 124 ? 12.226 9.851 -12.090 1.00 89.69 124 PRO A O 1
ATOM 977 N N . SER A 1 125 ? 11.447 9.228 -14.107 1.00 87.75 125 SER A N 1
ATOM 978 C CA . SER A 1 125 ? 11.583 10.547 -14.736 1.00 87.75 125 SER A CA 1
ATOM 979 C C . SER A 1 125 ? 10.315 11.402 -14.620 1.00 87.75 125 SER A C 1
ATOM 981 O O . SER A 1 125 ? 10.384 12.636 -14.668 1.00 87.75 125 SER A O 1
ATOM 983 N N . GLY A 1 126 ? 9.164 10.748 -14.448 1.00 85.62 126 GLY A N 1
ATOM 984 C CA . GLY A 1 126 ? 7.833 11.338 -14.544 1.00 85.62 126 GLY A CA 1
ATOM 985 C C . GLY A 1 126 ? 7.240 11.279 -15.954 1.00 85.62 126 GLY A C 1
ATOM 986 O O . GLY A 1 126 ? 6.123 11.747 -16.150 1.00 85.62 126 GLY A O 1
ATOM 987 N N . ALA A 1 127 ? 7.970 10.735 -16.934 1.00 86.44 127 ALA A N 1
ATOM 988 C CA . ALA A 1 127 ? 7.469 10.507 -18.292 1.00 86.44 127 ALA A CA 1
ATOM 989 C C . ALA A 1 127 ? 6.761 9.148 -18.445 1.00 86.44 127 ALA A C 1
ATOM 991 O O . ALA A 1 127 ? 6.145 8.876 -19.475 1.00 86.44 127 ALA A O 1
ATOM 992 N N . GLU A 1 128 ? 6.868 8.282 -17.438 1.00 89.88 128 GLU A N 1
ATOM 993 C CA . GLU A 1 128 ? 6.246 6.966 -17.421 1.00 89.88 128 GLU A CA 1
ATOM 994 C C . GLU A 1 128 ? 4.719 7.089 -17.289 1.00 89.88 128 GLU A C 1
ATOM 996 O O . GLU A 1 128 ? 4.213 7.956 -16.577 1.00 89.88 128 GLU A O 1
ATOM 1001 N N . ARG A 1 129 ? 3.956 6.194 -17.932 1.00 79.88 129 ARG A N 1
ATOM 1002 C CA . ARG A 1 129 ? 2.478 6.265 -17.984 1.00 79.88 129 ARG A CA 1
ATOM 1003 C C . ARG A 1 129 ? 1.810 6.226 -16.601 1.00 79.88 129 ARG A C 1
ATOM 1005 O O . ARG A 1 129 ? 0.687 6.696 -16.451 1.00 79.88 129 ARG A O 1
ATOM 1012 N N . GLY A 1 130 ? 2.489 5.662 -15.603 1.00 76.94 130 GLY A N 1
ATOM 1013 C CA . GLY A 1 130 ? 2.027 5.604 -14.214 1.00 76.94 130 GLY A CA 1
ATOM 1014 C C . GLY A 1 130 ? 2.267 6.879 -13.395 1.00 76.94 130 GLY A C 1
ATOM 1015 O O . GLY A 1 130 ? 1.720 6.994 -12.298 1.00 76.94 130 GLY A O 1
ATOM 1016 N N . ALA A 1 131 ? 3.054 7.836 -13.899 1.00 79.69 131 ALA A N 1
ATOM 1017 C CA . ALA A 1 131 ? 3.317 9.085 -13.196 1.00 79.69 131 ALA A CA 1
ATOM 1018 C C . ALA A 1 131 ? 2.040 9.939 -13.121 1.00 79.69 131 ALA A C 1
ATOM 1020 O O . ALA A 1 131 ? 1.393 10.224 -14.128 1.00 79.69 131 ALA A O 1
ATOM 1021 N N . ASN A 1 132 ? 1.664 10.347 -11.908 1.00 78.50 132 ASN A N 1
ATOM 1022 C CA . ASN A 1 132 ? 0.434 11.093 -11.635 1.00 78.50 132 ASN A CA 1
ATOM 1023 C C . ASN A 1 132 ? 0.720 12.359 -10.798 1.00 78.50 132 ASN A C 1
ATOM 1025 O O . ASN A 1 132 ? 1.875 12.706 -10.563 1.00 78.50 132 ASN A O 1
ATOM 1029 N N . ALA A 1 133 ? -0.315 13.068 -10.334 1.00 78.12 133 ALA A N 1
ATOM 1030 C CA . ALA A 1 133 ? -0.160 14.306 -9.556 1.00 78.12 133 ALA A CA 1
ATOM 1031 C C . ALA A 1 133 ? 0.600 14.142 -8.216 1.00 78.12 133 ALA A C 1
ATOM 1033 O O . ALA A 1 133 ? 1.076 15.128 -7.657 1.00 78.12 133 ALA A O 1
ATOM 1034 N N . HIS A 1 134 ? 0.728 12.917 -7.702 1.00 71.94 134 HIS A N 1
ATOM 1035 C CA . HIS A 1 134 ? 1.522 12.574 -6.520 1.00 71.94 134 HIS A CA 1
ATOM 1036 C C . HIS A 1 134 ? 2.990 12.274 -6.839 1.00 71.94 134 HIS A C 1
ATOM 1038 O O . HIS A 1 134 ? 3.792 12.171 -5.908 1.00 71.94 134 HIS A O 1
ATOM 1044 N N . PHE A 1 135 ? 3.354 12.153 -8.120 1.00 77.44 135 PHE A N 1
ATOM 1045 C CA . PHE A 1 135 ? 4.723 11.883 -8.532 1.00 77.44 135 PHE A CA 1
ATOM 1046 C C . PHE A 1 135 ? 5.670 12.985 -8.052 1.00 77.44 135 PHE A C 1
ATOM 1048 O O . PHE A 1 135 ? 5.424 14.182 -8.233 1.00 77.44 135 PHE A O 1
ATOM 1055 N N . ARG A 1 136 ? 6.794 12.569 -7.467 1.00 72.25 136 ARG A N 1
ATOM 1056 C CA . ARG A 1 136 ? 7.885 13.455 -7.070 1.00 72.25 136 ARG A CA 1
ATOM 1057 C C . ARG A 1 136 ? 9.190 12.890 -7.603 1.00 72.25 136 ARG A C 1
ATOM 1059 O O . ARG A 1 136 ? 9.509 11.726 -7.382 1.00 72.25 136 ARG A O 1
ATOM 1066 N N . ARG A 1 137 ? 9.980 13.737 -8.267 1.00 76.88 137 ARG A N 1
ATOM 1067 C CA . ARG A 1 137 ? 11.362 13.378 -8.600 1.00 76.88 137 ARG A CA 1
ATOM 1068 C C . ARG A 1 137 ? 12.135 13.144 -7.302 1.00 76.88 137 ARG A C 1
ATOM 1070 O O . ARG A 1 137 ? 12.011 13.932 -6.366 1.00 76.88 137 ARG A O 1
ATOM 1077 N N . GLY A 1 138 ? 12.926 12.077 -7.264 1.00 75.81 138 GLY A N 1
ATOM 1078 C CA . GLY A 1 138 ? 13.726 11.718 -6.090 1.00 75.81 138 GLY A CA 1
ATOM 1079 C C . GLY A 1 138 ? 13.787 10.225 -5.790 1.00 75.81 138 GLY A C 1
ATOM 1080 O O . GLY A 1 138 ? 14.601 9.837 -4.966 1.00 75.81 138 GLY A O 1
ATOM 1081 N N . GLY A 1 139 ? 12.980 9.397 -6.463 1.00 85.56 139 GLY A N 1
ATOM 1082 C CA . GLY A 1 139 ? 13.014 7.946 -6.270 1.00 85.56 139 GLY A CA 1
ATOM 1083 C C . GLY A 1 139 ? 12.269 7.477 -5.033 1.00 85.56 139 GLY A C 1
ATOM 1084 O O . GLY A 1 139 ? 12.607 6.435 -4.501 1.00 85.56 139 GLY A O 1
ATOM 1085 N N . TYR A 1 140 ? 11.286 8.222 -4.540 1.00 85.94 140 TYR A N 1
ATOM 1086 C CA . TYR A 1 140 ? 10.477 7.779 -3.410 1.00 85.94 140 TYR A CA 1
ATOM 1087 C C . TYR A 1 140 ? 9.004 7.993 -3.713 1.00 85.94 140 TYR A C 1
ATOM 1089 O O . TYR A 1 140 ? 8.609 9.039 -4.233 1.00 85.94 140 TYR A O 1
ATOM 1097 N N . THR A 1 141 ? 8.196 7.019 -3.309 1.00 80.56 141 THR A N 1
ATOM 1098 C CA . THR A 1 141 ? 6.738 7.153 -3.262 1.00 80.56 141 THR A CA 1
ATOM 1099 C C . THR A 1 141 ? 6.334 8.308 -2.337 1.00 80.56 141 THR A C 1
ATOM 1101 O O . THR A 1 141 ? 7.101 8.741 -1.470 1.00 80.56 141 THR A O 1
ATOM 1104 N N . SER A 1 142 ? 5.088 8.783 -2.434 1.00 73.50 142 SER A N 1
ATOM 1105 C CA . SER A 1 142 ? 4.565 9.779 -1.484 1.00 73.50 142 SER A CA 1
ATOM 1106 C C . SER A 1 142 ? 4.563 9.295 -0.030 1.00 73.50 142 SER A C 1
ATOM 1108 O O . SER A 1 142 ? 4.568 10.128 0.875 1.00 73.50 142 SER A O 1
ATOM 1110 N N . GLY A 1 143 ? 4.563 7.975 0.194 1.00 72.25 143 GLY A N 1
ATOM 1111 C CA . GLY A 1 143 ? 4.684 7.345 1.509 1.00 72.25 143 GLY A CA 1
ATOM 1112 C C . GLY A 1 143 ? 6.119 7.143 1.998 1.00 72.25 143 GLY A C 1
ATOM 1113 O O . GLY A 1 143 ? 6.304 6.611 3.088 1.00 72.25 143 GLY A O 1
ATOM 1114 N N . GLY A 1 144 ? 7.133 7.549 1.226 1.00 81.62 144 GLY A N 1
ATOM 1115 C CA . GLY A 1 144 ? 8.542 7.476 1.625 1.00 81.62 144 GLY A CA 1
ATOM 1116 C C . GLY A 1 144 ? 9.232 6.135 1.355 1.00 81.62 144 GLY A C 1
ATOM 1117 O O . GLY A 1 144 ? 10.385 5.966 1.740 1.00 81.62 144 GLY A O 1
ATOM 1118 N N . LEU A 1 145 ? 8.575 5.189 0.678 1.00 83.50 145 LEU A N 1
ATOM 1119 C CA . LEU A 1 145 ? 9.227 3.957 0.223 1.00 83.50 145 LEU A CA 1
ATOM 1120 C C . LEU A 1 145 ? 10.144 4.232 -0.982 1.00 83.50 145 LEU A C 1
ATOM 1122 O O . LEU A 1 145 ? 9.709 4.972 -1.873 1.00 83.50 145 LEU A O 1
ATOM 1126 N N . PRO A 1 146 ? 11.347 3.621 -1.059 1.00 89.69 146 PRO A N 1
ATOM 1127 C CA . PRO A 1 146 ? 12.209 3.706 -2.236 1.00 89.69 146 PRO A CA 1
ATOM 1128 C C . PRO A 1 146 ? 11.477 3.221 -3.484 1.00 89.69 146 PRO A C 1
ATOM 1130 O O . PRO A 1 146 ? 10.778 2.215 -3.445 1.00 89.69 146 PRO A O 1
ATOM 1133 N N . GLU A 1 147 ? 11.644 3.913 -4.595 1.00 93.31 147 GLU A N 1
ATOM 1134 C CA . GLU A 1 147 ? 10.947 3.680 -5.852 1.00 93.31 147 GLU A CA 1
ATOM 1135 C C . GLU A 1 147 ? 11.924 3.790 -7.021 1.00 93.31 147 GLU A C 1
ATOM 1137 O O . GLU A 1 147 ? 12.753 4.705 -7.086 1.00 93.31 147 GLU A O 1
ATOM 1142 N N . ILE A 1 148 ? 11.817 2.849 -7.954 1.00 95.31 148 ILE A N 1
ATOM 1143 C CA . ILE A 1 148 ? 12.529 2.862 -9.231 1.00 95.31 148 ILE A CA 1
ATOM 1144 C C . ILE A 1 148 ? 11.577 2.448 -10.346 1.00 95.31 148 ILE A C 1
ATOM 1146 O O . ILE A 1 148 ? 10.492 1.921 -10.092 1.00 95.31 148 ILE A O 1
ATOM 1150 N N . VAL A 1 149 ? 12.009 2.646 -11.588 1.00 96.31 149 VAL A N 1
ATOM 1151 C CA . VAL A 1 149 ? 11.355 2.070 -12.764 1.00 96.31 149 VAL A CA 1
ATOM 1152 C C . VAL A 1 149 ? 12.282 1.089 -13.466 1.00 96.31 149 VAL A C 1
ATOM 1154 O O . VAL A 1 149 ? 13.493 1.313 -13.548 1.00 96.31 149 VAL A O 1
ATOM 1157 N N . THR A 1 150 ? 11.712 0.007 -13.985 1.00 97.19 150 THR A N 1
ATOM 1158 C CA . THR A 1 150 ? 12.412 -0.979 -14.818 1.00 97.19 150 THR A CA 1
ATOM 1159 C C . THR A 1 150 ? 11.788 -1.068 -16.201 1.00 97.19 150 THR A C 1
ATOM 1161 O O . THR A 1 150 ? 10.623 -0.720 -16.399 1.00 97.19 150 THR A O 1
ATOM 1164 N N . ASP A 1 151 ? 12.550 -1.585 -17.156 1.00 97.50 151 ASP A N 1
ATOM 1165 C CA . ASP A 1 151 ? 11.993 -2.090 -18.409 1.00 97.50 151 ASP A CA 1
ATOM 1166 C C . ASP A 1 151 ? 11.167 -3.371 -18.140 1.00 97.50 151 ASP A C 1
ATOM 1168 O O . ASP A 1 151 ? 11.266 -3.946 -17.045 1.00 97.50 151 ASP A O 1
ATOM 1172 N N . PRO A 1 152 ? 10.343 -3.826 -19.105 1.00 97.12 152 PRO A N 1
ATOM 1173 C CA . PRO A 1 152 ? 9.611 -5.079 -18.971 1.00 97.12 152 PRO A CA 1
ATOM 1174 C C . PRO A 1 152 ? 10.525 -6.288 -18.716 1.00 97.12 152 PRO A C 1
ATOM 1176 O O . PRO A 1 152 ? 11.640 -6.364 -19.239 1.00 97.12 152 PRO A O 1
ATOM 1179 N N . PHE A 1 153 ? 10.038 -7.250 -17.936 1.00 96.94 153 PHE A N 1
ATOM 1180 C CA . PHE A 1 153 ? 10.786 -8.432 -17.491 1.00 96.94 153 PHE A CA 1
ATOM 1181 C C . PHE A 1 153 ? 9.993 -9.730 -17.704 1.00 96.94 153 PHE A C 1
ATOM 1183 O O . PHE A 1 153 ? 8.760 -9.696 -17.725 1.00 96.94 153 PHE A O 1
ATOM 1190 N N . PRO A 1 154 ? 10.663 -10.887 -17.863 1.00 97.25 154 PRO A N 1
ATOM 1191 C CA . PRO A 1 154 ? 9.986 -12.173 -18.008 1.00 97.25 154 PRO A CA 1
ATOM 1192 C C . PRO A 1 154 ? 9.180 -12.549 -16.761 1.00 97.25 154 PRO A C 1
ATOM 1194 O O . PRO A 1 154 ? 9.648 -12.362 -15.639 1.00 97.25 154 PRO A O 1
ATOM 1197 N N . VAL A 1 155 ? 8.013 -13.175 -16.939 1.00 95.31 155 VAL A N 1
ATOM 1198 C CA . VAL A 1 155 ? 7.224 -13.733 -15.820 1.00 95.31 155 VAL A CA 1
ATOM 1199 C C . VAL A 1 155 ? 8.032 -14.744 -15.006 1.00 95.31 155 VAL A C 1
ATOM 1201 O O . VAL A 1 155 ? 7.887 -14.795 -13.787 1.00 95.31 155 VAL A O 1
ATOM 1204 N N . ALA A 1 156 ? 8.915 -15.507 -15.658 1.00 96.19 156 ALA A N 1
ATOM 1205 C CA . ALA A 1 156 ? 9.781 -16.490 -15.008 1.00 96.19 156 ALA A CA 1
ATOM 1206 C C . ALA A 1 156 ? 10.714 -15.884 -13.939 1.00 96.19 156 ALA A C 1
ATOM 1208 O O . ALA A 1 156 ? 11.152 -16.601 -13.044 1.00 96.19 156 ALA A O 1
ATOM 1209 N N . ASP A 1 157 ? 10.980 -14.576 -14.000 1.00 97.19 157 ASP A N 1
ATOM 1210 C CA . ASP A 1 157 ? 11.801 -13.851 -13.026 1.00 97.19 157 ASP A CA 1
ATOM 1211 C C . ASP A 1 157 ? 10.966 -13.209 -11.903 1.00 97.19 157 ASP A C 1
ATOM 1213 O O . ASP A 1 157 ? 11.439 -12.311 -11.189 1.00 97.19 157 ASP A O 1
ATOM 1217 N N . THR A 1 158 ? 9.721 -13.665 -11.738 1.00 97.56 158 THR A N 1
ATOM 1218 C CA . THR A 1 158 ? 8.785 -13.131 -10.752 1.00 97.56 158 THR A CA 1
ATOM 1219 C C . THR A 1 158 ? 8.103 -14.197 -9.907 1.00 97.56 158 THR A C 1
ATOM 1221 O O . THR A 1 158 ? 7.957 -15.352 -10.296 1.00 97.56 158 THR A O 1
ATOM 1224 N N . THR A 1 159 ? 7.615 -13.771 -8.744 1.00 98.06 159 THR A N 1
ATOM 1225 C CA . THR A 1 159 ? 6.627 -14.501 -7.948 1.00 98.06 159 THR A CA 1
ATOM 1226 C C . THR A 1 159 ? 5.377 -13.643 -7.828 1.00 98.06 159 THR A C 1
ATOM 1228 O O . THR A 1 159 ? 5.463 -12.466 -7.479 1.00 98.06 159 THR A O 1
ATOM 1231 N N . ILE A 1 160 ? 4.213 -14.223 -8.115 1.00 96.88 160 ILE A N 1
ATOM 1232 C CA . ILE A 1 160 ? 2.932 -13.516 -8.069 1.00 96.88 160 ILE A CA 1
ATOM 1233 C C . ILE A 1 160 ? 2.071 -14.134 -6.975 1.00 96.88 160 ILE A C 1
ATOM 1235 O O . ILE A 1 160 ? 1.846 -15.343 -6.967 1.00 96.88 160 ILE A O 1
ATOM 1239 N N . THR A 1 161 ? 1.562 -13.293 -6.080 1.00 95.62 161 THR A N 1
ATOM 1240 C CA . THR A 1 161 ? 0.831 -13.730 -4.889 1.00 95.62 161 THR A CA 1
ATOM 1241 C C . THR A 1 161 ? -0.456 -12.930 -4.742 1.00 95.62 161 THR A C 1
ATOM 1243 O O . THR A 1 161 ? -0.444 -11.699 -4.800 1.00 95.62 161 THR A O 1
ATOM 1246 N N . ASP A 1 162 ? -1.576 -13.618 -4.517 1.00 92.06 162 ASP A N 1
ATOM 1247 C CA . ASP A 1 162 ? -2.783 -12.974 -3.999 1.00 92.06 162 ASP A CA 1
ATOM 1248 C C . ASP A 1 162 ? -2.511 -12.530 -2.557 1.00 92.06 162 ASP A C 1
ATOM 1250 O O . ASP A 1 162 ? -2.216 -13.349 -1.688 1.00 92.06 162 ASP A O 1
ATOM 1254 N N . THR A 1 163 ? -2.588 -11.224 -2.301 1.00 88.75 163 THR A N 1
ATOM 1255 C CA . THR A 1 163 ? -2.265 -10.663 -0.980 1.00 88.75 163 THR A CA 1
ATOM 1256 C C . THR A 1 163 ? -3.309 -10.990 0.088 1.00 88.75 163 THR A C 1
ATOM 1258 O O . THR A 1 163 ? -3.079 -10.720 1.264 1.00 88.75 163 THR A O 1
ATOM 1261 N N . GLY A 1 164 ? -4.484 -11.494 -0.301 1.00 85.19 164 GLY A N 1
ATOM 1262 C CA . GLY A 1 164 ? -5.646 -11.613 0.581 1.00 85.19 164 GLY A CA 1
ATOM 1263 C C . GLY A 1 164 ? -6.311 -10.269 0.898 1.00 85.19 164 GLY A C 1
ATOM 1264 O O . GLY A 1 164 ? -7.411 -10.250 1.448 1.00 85.19 164 GLY A O 1
ATOM 1265 N N . ILE A 1 165 ? -5.704 -9.142 0.503 1.00 82.00 165 ILE A N 1
ATOM 1266 C CA . ILE A 1 165 ? -6.298 -7.817 0.645 1.00 82.00 165 ILE A CA 1
ATOM 1267 C C . ILE A 1 165 ? -7.413 -7.688 -0.385 1.00 82.00 165 ILE A C 1
ATOM 1269 O O . ILE A 1 165 ? -7.274 -8.022 -1.569 1.00 82.00 165 ILE A O 1
ATOM 1273 N N . ARG A 1 166 ? -8.557 -7.231 0.099 1.00 74.75 166 ARG A N 1
ATOM 1274 C CA . ARG A 1 166 ? -9.766 -7.008 -0.677 1.00 74.75 166 ARG A CA 1
ATOM 1275 C C . ARG A 1 166 ? -10.170 -5.550 -0.513 1.00 74.75 166 ARG A C 1
ATOM 1277 O O . ARG A 1 166 ? -9.766 -4.919 0.466 1.00 74.75 166 ARG A O 1
ATOM 1284 N N . PRO A 1 167 ? -10.984 -5.015 -1.431 1.00 66.31 167 PRO A N 1
ATOM 1285 C CA . PRO A 1 167 ? -11.745 -3.813 -1.138 1.00 66.31 167 PRO A CA 1
ATOM 1286 C C . PRO A 1 167 ? -12.468 -4.046 0.166 1.00 66.31 167 PRO A C 1
ATOM 1288 O O . PRO A 1 167 ? -12.930 -5.167 0.405 1.00 66.31 167 PRO A O 1
ATOM 1291 N N . CYS A 1 168 ? -12.582 -3.011 0.996 1.00 52.62 168 CYS A N 1
ATOM 1292 C CA . CYS A 1 168 ? -13.646 -3.027 1.981 1.00 52.62 168 CYS A CA 1
ATOM 1293 C C . CYS A 1 168 ? -14.913 -3.302 1.175 1.00 52.62 168 CYS A C 1
ATOM 1295 O O . CYS A 1 168 ? -15.309 -2.465 0.360 1.00 52.62 168 CYS A O 1
ATOM 1297 N N . SER A 1 169 ? -15.459 -4.517 1.294 1.00 41.53 169 SER A N 1
ATOM 1298 C CA . SER A 1 169 ? -16.715 -4.864 0.656 1.00 41.53 169 SER A CA 1
ATOM 1299 C C . SER A 1 169 ? -17.653 -3.734 1.023 1.00 41.53 169 SER A C 1
ATOM 1301 O O . SER A 1 169 ? -17.799 -3.440 2.213 1.00 41.53 169 SER A O 1
ATOM 1303 N N . SER A 1 170 ? -18.250 -3.071 0.034 1.00 36.31 170 SER A N 1
ATOM 1304 C CA . SER A 1 170 ? -19.449 -2.296 0.313 1.00 36.31 170 SER A CA 1
ATOM 1305 C C . SER A 1 170 ? -20.328 -3.224 1.154 1.00 36.31 170 SER A C 1
ATOM 1307 O O . SER A 1 170 ? -20.584 -4.348 0.703 1.00 36.31 170 SER A O 1
ATOM 1309 N N . PRO A 1 171 ? -20.685 -2.872 2.400 1.00 41.78 171 PRO A N 1
ATOM 1310 C CA . PRO A 1 171 ? -21.597 -3.718 3.136 1.00 41.78 171 PRO A CA 1
ATOM 1311 C C . PRO A 1 171 ? -22.878 -3.735 2.308 1.00 41.78 171 PRO A C 1
ATOM 1313 O O . PRO A 1 171 ? -23.429 -2.677 1.997 1.00 41.78 171 PRO A O 1
ATOM 1316 N N . GLY A 1 172 ? -23.297 -4.926 1.881 1.00 37.22 172 GLY A N 1
ATOM 1317 C CA . GLY A 1 172 ? -24.644 -5.110 1.368 1.00 37.22 172 GLY A CA 1
ATOM 1318 C C . GLY A 1 172 ? -25.616 -4.492 2.371 1.00 37.22 172 GLY A C 1
ATOM 1319 O O . GLY A 1 172 ? -25.511 -4.752 3.566 1.00 37.22 172 GLY A O 1
ATOM 1320 N N . GLU A 1 173 ? -26.451 -3.591 1.864 1.00 41.81 173 GLU A N 1
ATOM 1321 C CA . GLU A 1 173 ? -27.689 -3.077 2.450 1.00 41.81 173 GLU A CA 1
ATOM 1322 C C . GLU A 1 173 ? -27.797 -3.084 3.984 1.00 41.81 173 GLU A C 1
ATOM 1324 O O . GLU A 1 173 ? -28.338 -4.001 4.593 1.00 41.81 173 GLU A O 1
ATOM 1329 N N . ASN A 1 174 ? -27.435 -1.958 4.602 1.00 39.16 174 ASN A N 1
ATOM 1330 C CA . ASN A 1 174 ? -28.355 -1.321 5.543 1.00 39.16 174 ASN A CA 1
ATOM 1331 C C . ASN A 1 174 ? -28.060 0.193 5.598 1.00 39.16 174 ASN A C 1
ATOM 1333 O O . ASN A 1 174 ? -26.969 0.566 6.053 1.00 39.16 174 ASN A O 1
ATOM 1337 N N . PRO A 1 175 ? -28.977 1.083 5.164 1.00 40.91 175 PRO A N 1
ATOM 1338 C CA . PRO A 1 175 ? -28.751 2.536 5.124 1.00 40.91 175 PRO A CA 1
ATOM 1339 C C . PRO A 1 175 ? -28.426 3.185 6.485 1.00 40.91 175 PRO A C 1
ATOM 1341 O O . PRO A 1 175 ? -28.062 4.354 6.525 1.00 40.91 175 PRO A O 1
ATOM 1344 N N . MET A 1 176 ? -28.461 2.435 7.592 1.00 42.62 176 MET A N 1
ATOM 1345 C CA . MET A 1 176 ? -28.110 2.915 8.936 1.00 42.62 176 MET A CA 1
ATOM 1346 C C . MET A 1 176 ? -26.606 2.826 9.292 1.00 42.62 176 MET A C 1
ATOM 1348 O O . MET A 1 176 ? -26.188 3.376 10.304 1.00 42.62 176 MET A O 1
ATOM 1352 N N . THR A 1 177 ? -25.752 2.172 8.485 1.00 50.28 177 THR A N 1
ATOM 1353 C CA . THR A 1 177 ? -24.295 2.018 8.779 1.00 50.28 177 THR A CA 1
ATOM 1354 C C . THR A 1 177 ? -23.361 2.897 7.935 1.00 50.28 177 THR A C 1
ATOM 1356 O O . THR A 1 177 ? -22.137 2.786 8.055 1.00 50.28 177 THR A O 1
ATOM 1359 N N . ALA A 1 178 ? -23.922 3.796 7.119 1.00 54.97 178 ALA A N 1
ATOM 1360 C CA . ALA A 1 178 ? -23.182 4.700 6.232 1.00 54.97 178 ALA A CA 1
ATOM 1361 C C . ALA A 1 178 ? -22.575 5.926 6.941 1.00 54.97 178 ALA A C 1
ATOM 1363 O O . ALA A 1 178 ? -21.827 6.683 6.324 1.00 54.97 178 ALA A O 1
ATOM 1364 N N . ALA A 1 179 ? -22.889 6.145 8.220 1.00 70.25 179 ALA A N 1
ATOM 1365 C CA . ALA A 1 179 ? -22.362 7.285 8.950 1.00 70.25 179 ALA A CA 1
ATOM 1366 C C . ALA A 1 179 ? -20.836 7.176 9.104 1.00 70.25 179 ALA A C 1
ATOM 1368 O O . ALA A 1 179 ? -20.296 6.133 9.486 1.00 70.25 179 ALA A O 1
ATOM 1369 N N . THR A 1 180 ? -20.136 8.265 8.799 1.00 81.56 180 THR A N 1
ATOM 1370 C CA . THR A 1 180 ? -18.684 8.368 8.944 1.00 81.56 180 THR A CA 1
ATOM 1371 C C . THR A 1 180 ? -18.325 9.257 10.123 1.00 81.56 180 THR A C 1
ATOM 1373 O O . THR A 1 180 ? -18.914 10.319 10.315 1.00 81.56 180 THR A O 1
ATOM 1376 N N . ILE A 1 181 ? -17.308 8.859 10.873 1.00 81.00 181 ILE A N 1
ATOM 1377 C CA . ILE A 1 181 ? -16.766 9.587 12.012 1.00 81.00 181 ILE A CA 1
ATOM 1378 C C . ILE A 1 181 ? -15.473 10.279 11.566 1.00 81.00 181 ILE A C 1
ATOM 1380 O O . ILE A 1 181 ? -14.517 9.584 11.207 1.00 81.00 181 ILE A O 1
ATOM 1384 N N . PRO A 1 182 ? -15.399 11.623 11.578 1.00 80.12 182 PRO A N 1
ATOM 1385 C CA . PRO A 1 182 ? -14.191 12.320 11.160 1.00 80.12 182 PRO A CA 1
ATOM 1386 C C . PRO A 1 182 ? -13.203 12.466 12.315 1.00 80.12 182 PRO A C 1
ATOM 1388 O O . PRO A 1 182 ? -13.582 12.863 13.417 1.00 80.12 182 PRO A O 1
ATOM 1391 N N . CYS A 1 183 ? -11.919 12.229 12.052 1.00 77.00 183 CYS A N 1
ATOM 1392 C CA . CYS A 1 183 ? -10.855 12.472 13.018 1.00 77.00 183 CYS A CA 1
ATOM 1393 C C . CYS A 1 183 ? -10.812 13.963 13.412 1.00 77.00 183 CYS A C 1
ATOM 1395 O O . CYS A 1 183 ? -10.774 14.816 12.525 1.00 77.00 183 CYS A O 1
ATOM 1397 N N . PRO A 1 184 ? -10.771 14.311 14.709 1.00 73.75 184 PRO A N 1
ATOM 1398 C CA . PRO A 1 184 ? -10.680 15.707 15.137 1.00 73.75 184 PRO A CA 1
ATOM 1399 C C . PRO A 1 184 ? -9.332 16.364 14.794 1.00 73.75 184 PRO A C 1
ATOM 1401 O O . PRO A 1 184 ? -9.263 17.584 14.734 1.00 73.75 184 PRO A O 1
ATOM 1404 N N . SER A 1 185 ? -8.277 15.574 14.563 1.00 73.19 185 SER A N 1
ATOM 1405 C CA . SER A 1 185 ? -6.934 16.074 14.240 1.00 73.19 185 SER A CA 1
ATOM 1406 C C . SER A 1 185 ? -6.713 16.226 12.731 1.00 73.19 185 SER A C 1
ATOM 1408 O O . SER A 1 185 ? -6.386 17.308 12.253 1.00 73.19 185 SER A O 1
ATOM 1410 N N . CYS A 1 186 ? -6.929 15.160 11.953 1.00 72.69 186 CYS A N 1
ATOM 1411 C CA . CYS A 1 186 ? -6.636 15.165 10.514 1.00 72.69 186 CYS A CA 1
ATOM 1412 C C . CYS A 1 186 ? -7.875 15.250 9.614 1.00 72.69 186 CYS A C 1
ATOM 1414 O O . CYS A 1 186 ? -7.734 15.203 8.397 1.00 72.69 186 CYS A O 1
ATOM 1416 N N . HIS A 1 187 ? -9.080 15.326 10.189 1.00 75.75 187 HIS A N 1
ATOM 1417 C CA . HIS A 1 187 ? -10.367 15.420 9.483 1.00 75.75 187 HIS A CA 1
ATOM 1418 C C . HIS A 1 187 ? -10.732 14.239 8.562 1.00 75.75 187 HIS A C 1
ATOM 1420 O O . HIS A 1 187 ? -11.806 14.248 7.962 1.00 75.75 187 HIS A O 1
ATOM 1426 N N . GLU A 1 188 ? -9.906 13.190 8.506 1.00 76.88 188 GLU A N 1
ATOM 1427 C CA . GLU A 1 188 ? -10.198 11.961 7.761 1.00 76.88 188 GLU A CA 1
ATOM 1428 C C . GLU A 1 188 ? -11.458 11.280 8.306 1.00 76.88 188 GLU A C 1
ATOM 1430 O O . GLU A 1 188 ? -11.574 11.064 9.514 1.00 76.88 188 GLU A O 1
ATOM 1435 N N . SER A 1 189 ? -12.381 10.916 7.417 1.00 79.25 189 SER A N 1
ATOM 1436 C CA . SER A 1 189 ? -13.657 10.294 7.772 1.00 79.25 189 SER A CA 1
ATOM 1437 C C . SER A 1 189 ? -13.560 8.774 7.700 1.00 79.25 189 SER A C 1
ATOM 1439 O O . SER A 1 189 ? -13.241 8.210 6.662 1.00 79.25 189 SER A O 1
ATOM 1441 N N . THR A 1 190 ? -13.829 8.098 8.817 1.00 78.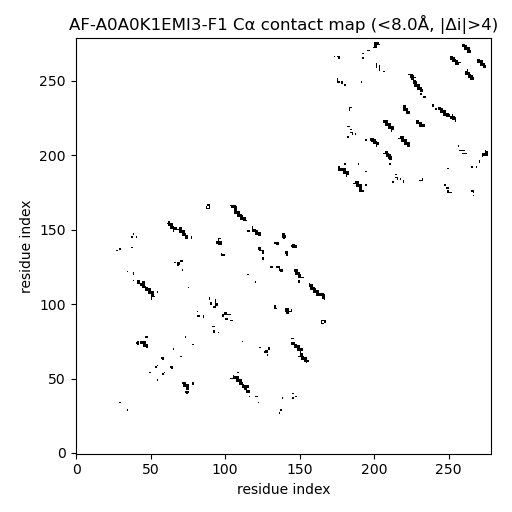06 190 THR A N 1
ATOM 1442 C CA . THR A 1 190 ? -13.806 6.629 8.922 1.00 78.06 190 THR A CA 1
ATOM 1443 C C . THR A 1 190 ? -15.233 6.105 9.077 1.00 78.06 190 THR A C 1
ATOM 1445 O O . THR A 1 190 ? -15.979 6.680 9.870 1.00 78.06 190 THR A O 1
ATOM 1448 N N . PRO A 1 191 ? -15.652 5.023 8.398 1.00 82.12 191 PRO A N 1
ATOM 1449 C CA . PRO A 1 191 ? -16.969 4.431 8.626 1.00 82.12 191 PRO A CA 1
ATOM 1450 C C . PRO A 1 191 ? -17.187 4.095 10.106 1.00 82.12 191 PRO A C 1
ATOM 1452 O O . PRO A 1 191 ? -16.299 3.541 10.756 1.00 82.12 191 PRO A O 1
ATOM 1455 N N . ALA A 1 192 ? -18.363 4.407 10.654 1.00 80.56 192 ALA A N 1
ATOM 1456 C CA . ALA A 1 192 ? -18.607 4.309 12.092 1.00 80.56 192 ALA A CA 1
ATOM 1457 C C . ALA A 1 192 ? -18.368 2.901 12.648 1.00 80.56 192 ALA A C 1
ATOM 1459 O O . ALA A 1 192 ? -17.745 2.725 13.692 1.00 80.56 192 ALA A O 1
ATOM 1460 N N . HIS A 1 193 ? -18.793 1.882 11.904 1.00 78.00 193 HIS A N 1
ATOM 1461 C CA . HIS A 1 193 ? -18.582 0.489 12.279 1.00 78.00 193 HIS A CA 1
ATOM 1462 C C . HIS A 1 193 ? -17.099 0.079 12.286 1.00 78.00 193 HIS A C 1
ATOM 1464 O O . HIS A 1 193 ? -16.727 -0.814 13.042 1.00 78.00 193 HIS A O 1
ATOM 1470 N N . GLU A 1 194 ? -16.254 0.689 11.449 1.00 76.00 194 GLU A N 1
ATOM 1471 C CA . GLU A 1 194 ? -14.809 0.454 11.481 1.00 76.00 194 GLU A CA 1
ATOM 1472 C C . GLU A 1 194 ? -14.185 1.192 12.656 1.00 76.00 194 GLU A C 1
ATOM 1474 O O . GLU A 1 194 ? -13.396 0.621 13.400 1.00 76.00 194 GLU A O 1
ATOM 1479 N N . TYR A 1 195 ? -14.570 2.448 12.852 1.00 76.88 195 TYR A N 1
ATOM 1480 C CA . TYR A 1 195 ? -14.055 3.287 13.924 1.00 76.88 195 TYR A CA 1
ATOM 1481 C C . TYR A 1 195 ? -14.302 2.670 15.309 1.00 76.88 195 TYR A C 1
ATOM 1483 O O . TYR A 1 195 ? -13.392 2.620 16.131 1.00 76.88 195 TYR A O 1
ATOM 1491 N N . LEU A 1 196 ? -15.503 2.123 15.539 1.00 77.94 196 LEU A N 1
ATOM 1492 C CA . LEU A 1 196 ? -15.870 1.445 16.787 1.00 77.94 196 LEU A CA 1
ATOM 1493 C C . LEU A 1 196 ? -15.203 0.068 16.958 1.00 77.94 196 LEU A C 1
ATOM 1495 O O . LEU A 1 196 ? -15.107 -0.428 18.078 1.00 77.94 196 LEU A O 1
ATOM 1499 N N . ALA A 1 197 ? -14.719 -0.548 15.875 1.00 73.56 197 ALA A N 1
ATOM 1500 C CA . ALA A 1 197 ? -14.057 -1.850 15.920 1.00 73.56 197 ALA A CA 1
ATOM 1501 C C . ALA A 1 197 ? -12.574 -1.779 16.338 1.00 73.56 197 ALA A C 1
ATOM 1503 O O . ALA A 1 197 ? -11.996 -2.808 16.695 1.00 73.56 197 ALA A O 1
ATOM 1504 N N . HIS A 1 198 ? -11.932 -0.604 16.294 1.00 66.88 198 HIS A N 1
ATOM 1505 C CA . HIS A 1 198 ? -10.476 -0.491 16.466 1.00 66.88 198 HIS A CA 1
ATOM 1506 C C . HIS A 1 198 ? -10.066 0.027 17.833 1.00 66.88 198 HIS A C 1
ATOM 1508 O O . HIS A 1 198 ? -10.453 1.129 18.201 1.00 66.88 198 HIS A O 1
ATOM 1514 N N . LYS A 1 199 ? -9.196 -0.741 18.516 1.00 61.25 199 LYS A N 1
ATOM 1515 C CA . LYS A 1 199 ? -8.378 -0.382 19.700 1.00 61.25 199 LYS A CA 1
ATOM 1516 C C . LYS A 1 199 ? -8.983 0.714 20.590 1.00 61.25 199 LYS A C 1
ATOM 1518 O O . LYS A 1 199 ? -8.286 1.640 21.002 1.00 61.25 199 LYS A O 1
ATOM 1523 N N . ALA A 1 200 ? -10.275 0.588 20.874 1.00 69.00 200 ALA A N 1
ATOM 1524 C CA . ALA A 1 200 ? -10.965 1.450 21.800 1.00 69.00 200 ALA A CA 1
ATOM 1525 C C . ALA A 1 200 ? -10.613 0.974 23.210 1.00 69.00 200 ALA A C 1
ATOM 1527 O O . ALA A 1 200 ? -10.637 -0.227 23.479 1.00 69.00 200 ALA A O 1
ATOM 1528 N N . ALA A 1 201 ? -10.258 1.891 24.100 1.00 80.06 201 ALA A N 1
ATOM 1529 C CA . ALA A 1 201 ? -10.117 1.583 25.517 1.00 80.06 201 ALA A CA 1
ATOM 1530 C C . ALA A 1 201 ? -11.197 2.336 26.288 1.00 80.06 201 ALA A C 1
ATOM 1532 O O . ALA A 1 201 ? -11.403 3.525 26.042 1.00 80.06 201 ALA A O 1
ATOM 1533 N N . TYR A 1 202 ? -11.901 1.644 27.185 1.00 84.31 202 TYR A N 1
ATOM 1534 C CA . TYR A 1 202 ? -12.969 2.248 27.974 1.00 84.31 202 TYR A CA 1
ATOM 1535 C C . TYR A 1 202 ? -12.420 2.840 29.273 1.00 84.31 202 TYR A C 1
ATOM 1537 O O . TYR A 1 202 ? -11.589 2.232 29.949 1.00 84.31 202 TYR A O 1
ATOM 1545 N N . VAL A 1 203 ? -12.901 4.028 29.630 1.00 82.06 203 VAL A N 1
ATOM 1546 C CA . VAL A 1 203 ? -12.614 4.705 30.898 1.00 82.06 203 VAL A CA 1
ATOM 1547 C C . VAL A 1 203 ? -13.939 4.832 31.660 1.00 82.06 203 VAL A C 1
ATOM 1549 O O . VAL A 1 203 ? -14.678 5.795 31.428 1.00 82.06 203 VAL A O 1
ATOM 1552 N N . PRO A 1 204 ? -14.278 3.877 32.554 1.00 79.50 204 PRO A N 1
ATOM 1553 C CA . PRO A 1 204 ? -15.604 3.799 33.172 1.00 79.50 204 PRO A CA 1
ATOM 1554 C C . PRO A 1 204 ? -16.005 5.050 33.947 1.00 79.50 204 PRO A C 1
ATOM 1556 O O . PRO A 1 204 ? -17.134 5.517 33.809 1.00 79.50 204 PRO A O 1
ATOM 1559 N N . ALA A 1 205 ? -15.064 5.630 34.702 1.00 75.69 205 ALA A N 1
ATOM 1560 C CA . ALA A 1 205 ? -15.294 6.830 35.508 1.00 75.69 205 ALA A CA 1
ATOM 1561 C C . ALA A 1 205 ? -15.780 8.027 34.677 1.00 75.69 205 ALA A C 1
ATOM 1563 O O . ALA A 1 205 ? -16.494 8.885 35.188 1.00 75.69 205 ALA A O 1
ATOM 1564 N N . LEU A 1 206 ? -15.407 8.070 33.396 1.00 72.06 206 LEU A N 1
ATOM 1565 C CA . LEU A 1 206 ? -15.734 9.162 32.484 1.00 72.06 206 LEU A CA 1
ATOM 1566 C C . LEU A 1 206 ? -16.743 8.751 31.405 1.00 72.06 206 LEU A C 1
ATOM 1568 O O . LEU A 1 206 ? -17.153 9.601 30.623 1.00 72.06 206 LEU A O 1
ATOM 1572 N N . ARG A 1 207 ? -17.131 7.466 31.350 1.00 77.62 207 ARG A N 1
ATOM 1573 C CA . ARG A 1 207 ? -17.910 6.856 30.256 1.00 77.62 207 ARG A CA 1
ATOM 1574 C C . ARG A 1 207 ? -17.326 7.145 28.868 1.00 77.62 207 ARG A C 1
ATOM 1576 O O . ARG A 1 207 ? -18.059 7.345 27.903 1.00 77.62 207 ARG A O 1
ATOM 1583 N N . ARG A 1 208 ? -15.995 7.158 28.771 1.00 81.50 208 ARG A N 1
ATOM 1584 C CA . ARG A 1 208 ? -15.277 7.514 27.541 1.00 81.50 208 ARG A CA 1
ATOM 1585 C C . ARG A 1 208 ? -14.641 6.325 26.871 1.00 81.50 208 ARG A C 1
ATOM 1587 O O . ARG A 1 208 ? -14.247 5.361 27.524 1.00 81.50 208 ARG A O 1
ATOM 1594 N N . LEU A 1 209 ? -14.479 6.466 25.567 1.00 83.00 209 LEU A N 1
ATOM 1595 C CA . LEU A 1 209 ? -13.628 5.628 24.751 1.00 83.00 209 LEU A CA 1
ATOM 1596 C C . LEU A 1 209 ? -12.452 6.455 24.245 1.00 83.00 209 LEU A C 1
ATOM 1598 O O . LEU A 1 209 ? -12.620 7.604 23.847 1.00 83.00 209 LEU A O 1
ATOM 1602 N N . THR A 1 210 ? -11.266 5.865 24.222 1.00 80.00 210 THR A N 1
ATOM 1603 C CA . THR A 1 210 ? -10.123 6.409 23.479 1.00 80.00 210 THR A CA 1
ATOM 1604 C C . THR A 1 210 ? -9.890 5.551 22.255 1.00 80.00 210 THR A C 1
ATOM 1606 O O . THR A 1 210 ? -9.695 4.349 22.419 1.00 80.00 210 THR A O 1
ATOM 1609 N N . CYS A 1 211 ? -9.850 6.133 21.062 1.00 76.25 211 CYS A N 1
ATOM 1610 C CA . CYS A 1 211 ? -9.504 5.416 19.836 1.00 76.25 211 CYS A CA 1
ATOM 1611 C C . CYS A 1 211 ? -8.295 6.057 19.153 1.00 76.25 211 CYS A C 1
ATOM 1613 O O . CYS A 1 211 ? -8.114 7.273 19.193 1.00 76.25 211 CYS A O 1
ATOM 1615 N N . VAL A 1 212 ? -7.482 5.245 18.485 1.00 76.19 212 VAL A N 1
ATOM 1616 C CA . VAL A 1 212 ? -6.339 5.727 17.70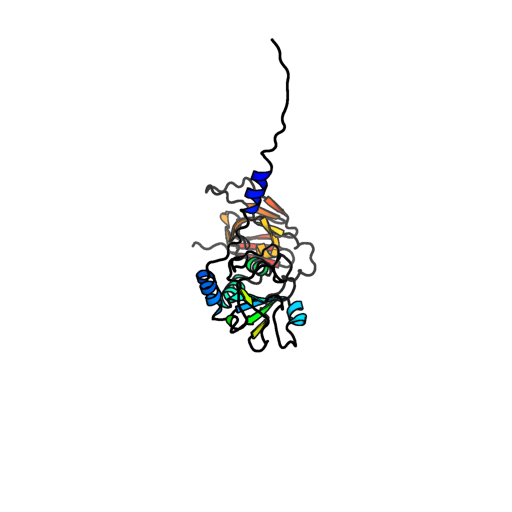2 1.00 76.19 212 VAL A CA 1
ATOM 1617 C C . VAL A 1 212 ? -6.787 5.945 16.260 1.00 76.19 212 VAL A C 1
ATOM 1619 O O . VAL A 1 212 ? -7.259 5.013 15.607 1.00 76.19 212 VAL A O 1
ATOM 1622 N N . CYS A 1 213 ? -6.633 7.166 15.750 1.00 71.81 213 CYS A N 1
ATOM 1623 C CA . CYS A 1 213 ? -6.922 7.481 14.358 1.00 71.81 213 CYS A CA 1
ATOM 1624 C C . CYS A 1 213 ? -5.994 6.690 13.430 1.00 71.81 213 CYS A C 1
ATOM 1626 O O . CYS A 1 213 ? -4.774 6.791 13.523 1.00 71.81 213 CYS A O 1
ATOM 1628 N N . ARG A 1 214 ? -6.560 5.956 12.469 1.00 70.38 214 ARG A N 1
ATOM 1629 C CA . ARG A 1 214 ? -5.772 5.197 11.481 1.00 70.38 214 ARG A CA 1
ATOM 1630 C C . ARG A 1 214 ? -5.009 6.080 10.496 1.00 70.38 214 ARG A C 1
ATOM 1632 O O . ARG A 1 214 ? -4.021 5.637 9.926 1.00 70.38 214 ARG A O 1
ATOM 1639 N N . ALA A 1 215 ? -5.480 7.305 10.276 1.00 65.44 215 ALA A N 1
ATOM 1640 C CA . ALA A 1 215 ? -4.913 8.200 9.278 1.00 65.44 215 ALA A CA 1
ATOM 1641 C C . ALA A 1 215 ? -3.731 9.025 9.797 1.00 65.44 215 ALA A C 1
ATOM 1643 O O . ALA A 1 215 ? -2.808 9.269 9.026 1.00 65.44 215 ALA A O 1
ATOM 1644 N N . CYS A 1 216 ? -3.753 9.446 11.066 1.00 70.62 216 CYS A N 1
ATOM 1645 C CA . CYS A 1 216 ? -2.695 10.272 11.659 1.00 70.62 216 CYS A CA 1
ATOM 1646 C C . CYS A 1 216 ? -2.068 9.700 12.937 1.00 70.62 216 CYS A C 1
ATOM 1648 O O . CYS A 1 216 ? -1.117 10.282 13.440 1.00 70.62 216 CYS A O 1
ATOM 1650 N N . GLY A 1 217 ? -2.573 8.589 13.480 1.00 73.50 217 GLY A N 1
ATOM 1651 C CA . GLY A 1 217 ? -2.057 7.988 14.716 1.00 73.50 217 GLY A CA 1
ATOM 1652 C C . GLY A 1 217 ? -2.452 8.719 16.003 1.00 73.50 217 GLY A C 1
ATOM 1653 O O . GLY A 1 217 ? -2.189 8.207 17.087 1.00 73.50 217 GLY A O 1
ATOM 1654 N N . GLU A 1 218 ? -3.113 9.874 15.908 1.00 76.38 218 GLU A N 1
ATOM 1655 C CA . GLU A 1 218 ? -3.557 10.631 17.078 1.00 76.38 218 GLU A CA 1
ATOM 1656 C C . GLU A 1 218 ? -4.677 9.919 17.835 1.00 76.38 218 GLU A C 1
ATOM 1658 O O . GLU A 1 218 ?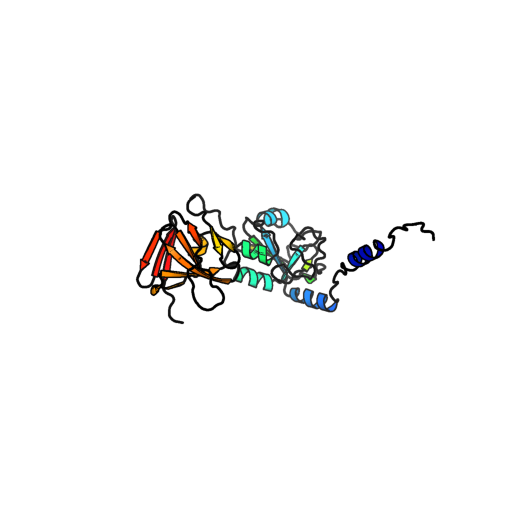 -5.572 9.306 17.241 1.00 76.38 218 GLU A O 1
ATOM 1663 N N . VAL A 1 219 ? -4.648 10.035 19.161 1.00 76.88 219 VAL A N 1
ATOM 1664 C CA . VAL A 1 219 ? -5.703 9.511 20.030 1.00 76.88 219 VAL A CA 1
ATOM 1665 C C . VAL A 1 219 ? -6.851 10.512 20.072 1.00 76.88 219 VAL A C 1
ATOM 1667 O O . VAL A 1 219 ? -6.662 11.672 20.430 1.00 76.88 219 VAL A O 1
ATOM 1670 N N . ALA A 1 220 ? -8.052 10.055 19.735 1.00 76.62 220 ALA A N 1
ATOM 1671 C CA . ALA A 1 220 ? -9.282 10.805 19.939 1.00 76.62 220 ALA A CA 1
ATOM 1672 C C . ALA A 1 220 ? -10.023 10.270 21.169 1.00 76.62 220 ALA A C 1
ATOM 1674 O O . ALA A 1 220 ? -10.139 9.054 21.356 1.00 76.62 220 ALA A O 1
ATOM 1675 N N . GLU A 1 221 ? -10.532 11.186 21.992 1.00 80.19 221 GLU A N 1
ATOM 1676 C CA . GLU A 1 221 ? -11.480 10.866 23.057 1.00 80.19 221 GLU A CA 1
ATOM 1677 C C . GLU A 1 221 ? -12.910 10.994 22.539 1.00 80.19 221 GLU A C 1
ATOM 1679 O O . GLU A 1 221 ? -13.274 11.966 21.871 1.00 80.19 221 GLU A O 1
ATOM 1684 N N . LEU A 1 222 ? -13.718 9.998 22.882 1.00 81.69 222 LEU A N 1
ATOM 1685 C CA . LEU A 1 222 ? -15.105 9.863 22.479 1.00 81.69 222 LEU A CA 1
ATOM 1686 C C . LEU A 1 222 ? -15.955 9.728 23.734 1.00 81.69 222 LEU A C 1
ATOM 1688 O O . LEU A 1 222 ? -15.647 8.911 24.608 1.00 81.69 222 LEU A O 1
ATOM 1692 N N . GLN A 1 223 ? -17.070 10.440 23.775 1.00 85.62 223 GLN A N 1
ATOM 1693 C CA . GLN A 1 223 ? -18.210 10.016 24.575 1.00 85.62 223 GLN A CA 1
ATOM 1694 C C . GLN A 1 223 ? -19.208 9.320 23.649 1.00 85.62 223 GLN A C 1
ATOM 1696 O O . GLN A 1 223 ? -19.467 9.780 22.537 1.00 85.62 223 GLN A O 1
ATOM 1701 N N . VAL A 1 224 ? -19.719 8.176 24.091 1.00 83.56 224 VAL A N 1
ATOM 1702 C CA . VAL A 1 224 ? -20.672 7.362 23.335 1.00 83.56 224 VAL A CA 1
ATOM 1703 C C . VAL A 1 224 ? -22.008 7.368 24.055 1.00 83.56 224 VAL A C 1
ATOM 1705 O O . VAL A 1 224 ? -22.067 7.033 25.235 1.00 83.56 224 VAL A O 1
ATOM 1708 N N . ASP A 1 225 ? -23.062 7.733 23.336 1.00 83.62 225 ASP A N 1
ATOM 1709 C CA . ASP A 1 225 ? -24.434 7.739 23.826 1.00 83.62 225 ASP A CA 1
ATOM 1710 C C . ASP A 1 225 ? -25.337 7.013 22.818 1.00 83.62 225 ASP A C 1
ATOM 1712 O O . ASP A 1 225 ? -24.939 6.693 21.694 1.00 83.62 225 ASP A O 1
ATOM 1716 N N . ALA A 1 226 ? -26.566 6.692 23.219 1.00 84.31 226 ALA A N 1
ATOM 1717 C CA . ALA A 1 226 ? -27.518 6.092 22.291 1.00 84.31 226 ALA A CA 1
ATOM 1718 C C . ALA A 1 226 ? -27.800 7.066 21.131 1.00 84.31 226 ALA A C 1
ATOM 1720 O O . ALA A 1 226 ? -28.189 8.209 21.356 1.00 84.31 226 ALA A O 1
ATOM 1721 N N . GLY A 1 227 ? -27.607 6.605 19.897 1.00 80.75 227 GLY A N 1
ATOM 1722 C CA . GLY A 1 227 ? -27.873 7.370 18.679 1.00 80.75 227 GLY A CA 1
ATOM 1723 C C . GLY A 1 227 ? -26.802 8.385 18.266 1.00 80.75 227 GLY A C 1
ATOM 1724 O O . GLY A 1 227 ? -26.947 8.984 17.201 1.00 80.75 227 GLY A O 1
ATOM 1725 N N . ALA A 1 228 ? -25.733 8.594 19.042 1.00 83.94 228 ALA A N 1
ATOM 1726 C CA . ALA A 1 228 ? -24.699 9.571 18.699 1.00 83.94 228 ALA A CA 1
ATOM 1727 C C . ALA A 1 228 ? -23.360 9.298 19.388 1.00 83.94 228 ALA A C 1
ATOM 1729 O O . ALA A 1 228 ? -23.271 8.639 20.426 1.00 83.94 228 ALA A O 1
ATOM 1730 N N . ILE A 1 229 ? -22.304 9.877 18.826 1.00 86.62 229 ILE A N 1
ATOM 1731 C CA . ILE A 1 229 ? -21.027 10.026 19.521 1.00 86.62 229 ILE A CA 1
ATOM 1732 C C . ILE A 1 229 ? -20.622 11.489 19.580 1.00 86.62 229 ILE A C 1
ATOM 1734 O O . ILE A 1 229 ? -20.927 12.279 18.686 1.00 86.62 229 ILE A O 1
ATOM 1738 N N . TRP A 1 230 ? -19.863 11.824 20.609 1.00 83.62 230 TRP A N 1
ATOM 1739 C CA . TRP A 1 230 ? -19.326 13.155 20.820 1.00 83.62 230 TRP A CA 1
ATOM 1740 C C . TRP A 1 230 ? -17.810 13.093 20.748 1.00 83.62 230 TRP A C 1
ATOM 1742 O O . TRP A 1 230 ? -17.165 12.390 21.530 1.00 83.62 230 TRP A O 1
ATOM 1752 N N . LEU A 1 231 ? -17.245 13.815 19.784 1.00 79.38 231 LEU A N 1
ATOM 1753 C CA . LEU A 1 231 ? -15.805 13.880 19.564 1.00 79.38 231 LEU A CA 1
ATOM 1754 C C . LEU A 1 231 ? -15.210 15.047 20.347 1.00 79.38 231 LEU A C 1
ATOM 1756 O O . LEU A 1 231 ? -15.579 16.198 20.103 1.00 79.38 231 LEU A O 1
ATOM 1760 N N . GLY A 1 232 ? -14.275 14.751 21.250 1.00 67.56 232 GLY A N 1
ATOM 1761 C CA . GLY A 1 232 ? -13.480 15.757 21.951 1.00 67.56 232 GLY A CA 1
ATOM 1762 C C . GLY A 1 232 ? -12.187 16.100 21.203 1.00 67.56 232 GLY A C 1
ATOM 1763 O O . GLY A 1 232 ? -11.539 15.225 20.626 1.00 67.56 232 GLY A O 1
ATOM 1764 N N . TYR A 1 233 ? -11.782 17.373 21.241 1.00 57.81 233 TYR A N 1
ATOM 1765 C CA . TYR A 1 233 ? -10.439 17.801 20.838 1.00 57.81 233 TYR A CA 1
ATOM 1766 C C . TYR A 1 233 ? -9.510 17.785 22.055 1.00 57.81 233 TYR A C 1
ATOM 1768 O O . TYR A 1 233 ? -9.823 18.393 23.079 1.00 57.81 233 TYR A O 1
ATOM 1776 N N . MET A 1 234 ? -8.332 17.168 21.936 1.00 50.22 234 MET A N 1
ATOM 1777 C CA . MET A 1 234 ? -7.229 17.473 22.848 1.00 50.22 234 MET A CA 1
ATOM 1778 C C . MET A 1 234 ? -6.533 18.742 22.351 1.00 50.22 234 MET A C 1
ATOM 1780 O O . MET A 1 234 ? -5.727 18.695 21.426 1.00 50.22 234 MET A O 1
ATOM 1784 N N . VAL A 1 235 ? -6.851 19.896 22.937 1.00 41.94 235 VAL A N 1
ATOM 1785 C CA . VAL A 1 235 ? -6.004 21.088 22.782 1.00 41.94 235 VAL A CA 1
ATOM 1786 C C . VAL A 1 235 ? -4.750 20.906 23.636 1.00 41.94 235 VAL A C 1
ATOM 1788 O O . VAL A 1 235 ? -4.837 20.476 24.783 1.00 41.94 235 VAL A O 1
ATOM 1791 N N . ALA A 1 236 ? -3.590 21.241 23.067 1.00 37.38 236 ALA A N 1
ATOM 1792 C CA . ALA A 1 236 ? -2.232 20.993 23.574 1.00 37.38 236 ALA A CA 1
ATOM 1793 C C . ALA A 1 236 ? -1.871 21.617 24.949 1.00 37.38 236 ALA A C 1
ATOM 1795 O O . ALA A 1 236 ? -0.700 21.696 25.302 1.00 37.38 236 ALA A O 1
ATOM 1796 N N . ALA A 1 237 ? -2.847 22.060 25.741 1.00 34.41 237 ALA A N 1
ATOM 1797 C CA . ALA A 1 237 ? -2.660 22.769 27.004 1.00 34.41 237 ALA A CA 1
ATOM 1798 C C . ALA A 1 237 ? -3.039 21.941 28.248 1.00 34.41 237 ALA A C 1
ATOM 1800 O O . ALA A 1 237 ? -3.455 22.511 29.251 1.00 34.41 237 ALA A O 1
ATOM 1801 N N . GLY A 1 238 ? -2.915 20.608 28.205 1.00 35.12 238 GLY A N 1
ATOM 1802 C CA . GLY A 1 238 ? -2.870 19.751 29.405 1.00 35.12 238 GLY A CA 1
ATOM 1803 C C . GLY A 1 238 ? -4.106 19.738 30.321 1.00 35.12 238 GLY A C 1
ATOM 1804 O O . GLY A 1 238 ? -4.091 19.049 31.337 1.00 35.12 238 GLY A O 1
ATOM 1805 N N . ALA A 1 239 ? -5.180 20.447 29.976 1.00 34.97 239 ALA A N 1
ATOM 1806 C CA . ALA A 1 239 ? -6.440 20.464 30.704 1.00 34.97 239 ALA A CA 1
ATOM 1807 C C . ALA A 1 239 ? -7.594 20.200 29.733 1.00 34.97 239 ALA A C 1
ATOM 1809 O O . ALA A 1 239 ? -7.780 20.902 28.738 1.00 34.97 239 ALA A O 1
ATOM 1810 N N . VAL A 1 240 ? -8.364 19.157 30.035 1.00 39.81 240 VAL A N 1
ATOM 1811 C CA . VAL A 1 240 ? -9.483 18.670 29.229 1.00 39.81 240 VAL A CA 1
ATOM 1812 C C . VAL A 1 240 ? -10.654 19.649 29.347 1.00 39.81 240 VAL A C 1
ATOM 1814 O O . VAL A 1 240 ? -11.486 19.529 30.243 1.00 39.81 240 VAL A O 1
ATOM 1817 N N . GLN A 1 241 ? -10.722 20.653 28.474 1.00 38.84 241 GLN A N 1
ATOM 1818 C CA . GLN A 1 241 ? -11.899 21.515 28.378 1.00 38.84 241 GLN A CA 1
ATOM 1819 C C . GLN A 1 241 ? -12.883 20.944 27.349 1.00 38.84 241 GLN A C 1
ATOM 1821 O O . GLN A 1 241 ? -12.669 21.023 26.143 1.00 38.84 241 GLN A O 1
ATOM 1826 N N . PHE A 1 242 ? -13.990 20.391 27.859 1.00 47.38 242 PHE A N 1
ATOM 1827 C CA . PHE A 1 242 ? -15.163 19.848 27.147 1.00 47.38 242 PHE A CA 1
ATOM 1828 C C . PHE A 1 242 ? -15.975 20.894 26.355 1.00 47.38 242 PHE A C 1
ATOM 1830 O O . PHE A 1 242 ? -17.161 20.716 26.099 1.00 47.38 242 PHE A O 1
ATOM 1837 N N . SER A 1 243 ? -15.369 22.017 25.980 1.00 40.47 243 SER A N 1
ATOM 1838 C CA . SER A 1 243 ? -16.093 23.201 25.506 1.00 40.47 243 SER A CA 1
ATOM 1839 C C . SER A 1 243 ? -16.406 23.175 24.006 1.00 40.47 243 SER A C 1
ATOM 1841 O O . SER A 1 243 ? -17.127 24.042 23.523 1.00 40.47 243 SER A O 1
ATOM 1843 N N . ALA A 1 244 ? -15.873 22.202 23.260 1.00 51.53 244 ALA A N 1
ATOM 1844 C CA . ALA A 1 244 ? -16.070 22.075 21.818 1.00 51.53 244 ALA A CA 1
ATOM 1845 C C . ALA A 1 244 ? -16.199 20.598 21.417 1.00 51.53 244 ALA A C 1
ATOM 1847 O O . ALA A 1 244 ? -15.314 20.047 20.771 1.00 51.53 244 ALA A O 1
ATOM 1848 N N . MET A 1 245 ? -17.272 19.925 21.837 1.00 66.69 245 MET A N 1
ATOM 1849 C CA . MET A 1 245 ? -17.572 18.594 21.304 1.00 66.69 245 MET A CA 1
ATOM 1850 C C . MET A 1 245 ? -18.337 18.714 19.991 1.00 66.69 245 MET A C 1
ATOM 1852 O O . MET A 1 245 ? -19.301 19.474 19.897 1.00 66.69 245 MET A O 1
ATOM 1856 N N . ARG A 1 246 ? -17.923 17.942 18.984 1.00 75.56 246 ARG A N 1
ATOM 1857 C CA . ARG A 1 246 ? -18.716 17.770 17.766 1.00 75.56 246 ARG A CA 1
ATOM 1858 C C . ARG A 1 246 ? -19.552 16.506 17.897 1.00 75.56 246 ARG A C 1
ATOM 1860 O O . ARG A 1 246 ? -18.993 15.413 17.998 1.00 75.56 246 ARG A O 1
ATOM 1867 N N . GLU A 1 247 ? -20.866 16.674 17.869 1.00 81.62 247 GLU A N 1
ATOM 1868 C CA . GLU A 1 247 ? -21.810 15.567 17.757 1.00 81.62 247 GLU A CA 1
ATOM 1869 C C . GLU A 1 247 ? -21.708 14.938 16.363 1.00 81.62 247 GLU A C 1
ATOM 1871 O O . GLU A 1 247 ? -21.684 15.635 15.344 1.00 81.62 247 GLU A O 1
ATOM 1876 N N . VAL A 1 248 ? -21.630 13.613 16.319 1.00 82.88 248 VAL A N 1
ATOM 1877 C CA . VAL A 1 248 ? -21.766 12.819 15.101 1.00 82.88 248 VAL A CA 1
ATOM 1878 C C . VAL A 1 248 ? -22.960 11.890 15.312 1.00 82.88 248 VAL A C 1
ATOM 1880 O O . VAL A 1 248 ? -22.839 10.913 16.059 1.00 82.88 248 VAL A O 1
ATOM 1883 N N . PRO A 1 249 ? -24.113 12.187 14.687 1.00 79.56 249 PRO A N 1
ATOM 1884 C CA . PRO A 1 249 ? -25.285 11.328 14.761 1.00 79.56 249 PRO A CA 1
ATOM 1885 C C . PRO A 1 249 ? -24.976 9.950 14.173 1.00 79.56 249 PRO A C 1
ATOM 1887 O O . PRO A 1 249 ? -24.477 9.843 13.052 1.00 79.56 249 PRO A O 1
ATOM 1890 N N . LEU A 1 250 ? -25.281 8.899 14.931 1.00 82.75 250 LEU A N 1
ATOM 1891 C CA . LEU A 1 250 ? -25.144 7.497 14.543 1.00 82.75 250 LEU A CA 1
ATOM 1892 C C . LEU A 1 250 ? -26.470 6.785 14.810 1.00 82.75 250 LEU A C 1
ATOM 1894 O O . LEU A 1 250 ? -26.649 6.117 15.831 1.00 82.75 250 LEU A O 1
ATOM 1898 N N . GLU A 1 251 ? -27.417 6.952 13.891 1.00 79.44 251 GLU A N 1
ATOM 1899 C CA . GLU A 1 251 ? -28.739 6.339 13.998 1.00 79.44 251 GLU A CA 1
ATOM 1900 C C . GLU A 1 251 ? -28.630 4.810 14.141 1.00 79.44 251 GLU A C 1
ATOM 1902 O O . GLU A 1 251 ? -27.876 4.143 13.433 1.00 79.44 251 GLU A O 1
ATOM 1907 N N . GLY A 1 252 ? -29.349 4.248 15.115 1.00 81.38 252 GLY A N 1
ATOM 1908 C CA . GLY A 1 252 ? -29.278 2.821 15.434 1.00 81.38 252 GLY A CA 1
ATOM 1909 C C . GLY A 1 252 ? -28.096 2.405 16.320 1.00 81.38 252 GLY A C 1
ATOM 1910 O O . GLY A 1 252 ? -27.967 1.212 16.607 1.00 81.38 252 GLY A O 1
ATOM 1911 N N . LEU A 1 253 ? -27.257 3.342 16.790 1.00 87.06 253 LEU A N 1
ATOM 1912 C CA . LEU A 1 253 ? -26.292 3.062 17.855 1.00 87.06 253 LEU A CA 1
ATOM 1913 C C . LEU A 1 253 ? -27.027 2.871 19.188 1.00 87.06 253 LEU A C 1
ATOM 1915 O O . LEU A 1 253 ? -27.682 3.778 19.697 1.00 87.06 253 LEU A O 1
ATOM 1919 N N . SER A 1 254 ? -26.859 1.704 19.794 1.00 88.19 254 SER A N 1
ATOM 1920 C CA . SER A 1 254 ? -27.266 1.412 21.166 1.00 88.19 254 SER A CA 1
ATOM 1921 C C . SER A 1 254 ? -26.031 1.192 22.033 1.00 88.19 254 SER A C 1
ATOM 1923 O O . SER A 1 254 ? -25.045 0.597 21.597 1.00 88.19 254 SER A O 1
ATOM 1925 N N . VAL A 1 255 ? -26.078 1.714 23.258 1.00 91.38 255 VAL A N 1
ATOM 1926 C CA . VAL A 1 255 ? -24.952 1.712 24.195 1.00 91.38 255 VAL A CA 1
ATOM 1927 C C . VAL A 1 255 ? -25.428 1.167 25.533 1.00 91.38 255 VAL A C 1
ATOM 1929 O O . VAL A 1 255 ? -26.435 1.621 26.077 1.00 91.38 255 VAL A O 1
ATOM 1932 N N . LYS A 1 256 ? -24.693 0.201 26.083 1.00 92.50 256 LYS A N 1
ATOM 1933 C CA . LYS A 1 256 ? -24.939 -0.365 27.408 1.00 92.50 256 LYS A CA 1
ATOM 1934 C C . LYS A 1 256 ? -23.656 -0.325 28.226 1.00 92.50 256 LYS A C 1
ATOM 1936 O O . LYS A 1 256 ? -22.692 -1.037 27.956 1.00 92.50 256 LYS A O 1
ATOM 1941 N N . HIS A 1 257 ? -23.642 0.527 29.244 1.00 87.94 257 HIS A N 1
ATOM 1942 C CA . HIS A 1 257 ? -22.499 0.657 30.141 1.00 87.94 257 HIS A CA 1
ATOM 1943 C C . HIS A 1 257 ? -22.514 -0.434 31.212 1.00 87.94 257 HIS A C 1
ATOM 1945 O O . HIS A 1 257 ? -23.533 -0.691 31.853 1.00 87.94 257 HIS A O 1
ATOM 1951 N N . HIS A 1 258 ? -21.348 -1.021 31.447 1.00 88.25 258 HIS A N 1
ATOM 1952 C CA . HIS A 1 258 ? -21.059 -1.931 32.545 1.00 88.25 258 HIS A CA 1
ATOM 1953 C C . HIS A 1 258 ? -19.974 -1.318 33.450 1.00 88.25 258 HIS A C 1
ATOM 1955 O O . HIS A 1 258 ? -19.296 -0.368 33.046 1.00 88.25 258 HIS A O 1
ATOM 1961 N N . PRO A 1 259 ? -19.758 -1.851 34.669 1.00 87.19 259 PRO A N 1
ATOM 1962 C CA . PRO A 1 259 ? -18.759 -1.301 35.589 1.00 87.19 259 PRO A CA 1
ATOM 1963 C C . PRO A 1 259 ? -17.336 -1.247 35.017 1.00 87.19 259 PRO A C 1
ATOM 1965 O O . PRO A 1 259 ? -16.580 -0.346 35.355 1.00 87.19 259 PRO A O 1
ATOM 1968 N N . ARG A 1 260 ? -16.972 -2.201 34.149 1.00 87.19 260 ARG A N 1
ATOM 1969 C CA . ARG A 1 260 ? -15.616 -2.340 33.582 1.00 87.19 260 ARG A CA 1
ATOM 1970 C C . ARG A 1 260 ? -15.602 -2.532 32.067 1.00 87.19 260 ARG A C 1
ATOM 1972 O O . ARG A 1 260 ? -14.602 -2.961 31.501 1.00 87.19 260 ARG A O 1
ATOM 1979 N N . SER A 1 261 ? -16.720 -2.267 31.406 1.00 89.00 261 SER A N 1
ATOM 1980 C CA . SER A 1 261 ? -16.826 -2.369 29.955 1.00 89.00 261 SER A CA 1
ATOM 1981 C C . SER A 1 261 ? -17.995 -1.543 29.439 1.00 89.00 261 SER A C 1
ATOM 1983 O O . SER A 1 261 ? -18.849 -1.094 30.202 1.00 89.00 261 SER A O 1
ATOM 1985 N N . VAL A 1 262 ? -18.048 -1.351 28.132 1.00 90.75 262 VAL A N 1
ATOM 1986 C CA . VAL A 1 262 ? -19.222 -0.829 27.441 1.00 90.75 262 VAL A CA 1
ATOM 1987 C C . VAL A 1 262 ? -19.536 -1.740 26.265 1.00 90.75 262 VAL A C 1
ATOM 1989 O O . VAL A 1 262 ? -18.641 -2.151 25.529 1.00 90.75 262 VAL A O 1
ATOM 1992 N N . GLU A 1 263 ? -20.805 -2.093 26.123 1.00 90.62 263 GLU A N 1
ATOM 1993 C CA . GLU A 1 263 ? -21.324 -2.791 24.957 1.00 90.62 263 GLU A CA 1
ATOM 1994 C C . GLU A 1 263 ? -21.922 -1.759 24.000 1.00 90.62 263 GLU A C 1
ATOM 1996 O O . GLU A 1 263 ? -22.744 -0.929 24.388 1.00 90.62 263 GLU A O 1
ATOM 2001 N N . LEU A 1 264 ? -21.467 -1.794 22.756 1.00 90.06 264 LEU A N 1
ATOM 2002 C CA . LEU A 1 264 ? -21.910 -0.937 21.670 1.00 90.06 264 LEU A CA 1
ATOM 2003 C C . LEU A 1 264 ? -22.562 -1.828 20.631 1.00 90.06 264 LEU A C 1
ATOM 2005 O O . LEU A 1 264 ? -21.991 -2.854 20.266 1.00 90.06 264 LEU A O 1
ATOM 2009 N N . ARG A 1 265 ? -23.712 -1.429 20.108 1.00 87.81 265 ARG A N 1
ATOM 2010 C CA . ARG A 1 265 ? -24.347 -2.134 19.001 1.00 87.81 265 ARG A CA 1
ATOM 2011 C C . ARG A 1 265 ? -24.820 -1.150 17.949 1.00 87.81 265 ARG A C 1
ATOM 2013 O O . ARG A 1 265 ? -25.539 -0.214 18.273 1.00 87.81 265 ARG A O 1
ATOM 2020 N N . LEU A 1 266 ? -24.429 -1.386 16.702 1.00 84.12 266 LEU A N 1
ATOM 2021 C CA . LEU A 1 266 ? -24.796 -0.580 15.538 1.00 84.12 266 LEU A CA 1
ATOM 2022 C C . LEU A 1 266 ? -25.209 -1.530 14.411 1.00 84.12 266 LEU A C 1
ATOM 2024 O O . LEU A 1 266 ? -24.386 -2.285 13.885 1.00 84.12 266 LEU A O 1
ATOM 2028 N N . GLY A 1 267 ? -26.498 -1.523 14.072 1.00 81.00 267 GLY A N 1
ATOM 2029 C CA . GLY A 1 267 ? -27.085 -2.525 13.181 1.00 81.00 267 GLY A CA 1
ATOM 2030 C C . GLY A 1 267 ? -26.974 -3.943 13.761 1.00 81.00 267 GLY A C 1
ATOM 2031 O O . GLY A 1 267 ? -27.390 -4.207 14.894 1.00 81.00 267 GLY A O 1
ATOM 2032 N N . GLU A 1 268 ? -26.405 -4.863 12.982 1.00 79.75 268 GLU A N 1
ATOM 2033 C CA . GLU A 1 268 ? -26.187 -6.266 13.378 1.00 79.75 268 GLU A CA 1
ATOM 2034 C C . GLU A 1 268 ? -24.872 -6.500 14.135 1.00 79.75 268 GLU A C 1
ATOM 2036 O O . GLU A 1 268 ? -24.600 -7.611 14.587 1.00 79.75 268 GLU A O 1
ATOM 2041 N N . ARG A 1 269 ? -24.035 -5.467 14.274 1.00 80.69 269 ARG A N 1
ATOM 2042 C CA . ARG A 1 269 ? -22.718 -5.587 14.901 1.00 80.69 269 ARG A CA 1
ATOM 2043 C C . ARG A 1 269 ? -22.782 -5.191 16.365 1.00 80.69 269 ARG A C 1
ATOM 2045 O O . ARG A 1 269 ? -23.374 -4.166 16.697 1.00 80.69 269 ARG A O 1
ATOM 2052 N N . THR A 1 270 ? -22.103 -5.969 17.200 1.00 86.44 270 THR A N 1
ATOM 2053 C CA . THR A 1 270 ? -21.955 -5.714 18.634 1.00 86.44 270 THR A CA 1
ATOM 2054 C C . THR A 1 270 ? -20.479 -5.763 19.008 1.00 86.44 270 THR A C 1
ATOM 2056 O O . THR A 1 270 ? -19.764 -6.682 18.609 1.00 86.44 270 THR A O 1
ATOM 2059 N N . TRP A 1 271 ? -20.028 -4.788 19.792 1.00 86.75 271 TRP A N 1
ATOM 2060 C CA . TRP A 1 271 ? -18.673 -4.699 20.325 1.00 86.75 271 TRP A CA 1
ATOM 2061 C C . TRP A 1 271 ? -18.730 -4.565 21.837 1.00 86.75 271 TRP A C 1
ATOM 2063 O O . TRP A 1 271 ? -19.502 -3.767 22.361 1.00 86.75 271 TRP A O 1
ATOM 2073 N N . THR A 1 272 ? -17.867 -5.290 22.538 1.00 88.88 272 THR A N 1
ATOM 2074 C CA . THR A 1 272 ? -17.643 -5.087 23.970 1.00 88.88 272 THR A CA 1
ATOM 2075 C C . THR A 1 272 ? -16.256 -4.498 24.156 1.00 88.88 272 THR A C 1
ATOM 2077 O O . THR A 1 272 ? -15.254 -5.151 23.870 1.00 88.88 272 THR A O 1
ATOM 2080 N N . VAL A 1 273 ? -16.194 -3.260 24.636 1.00 86.69 273 VAL A N 1
ATOM 2081 C CA . VAL A 1 273 ? -14.936 -2.566 24.910 1.00 86.69 273 VAL A CA 1
ATOM 2082 C C . VAL A 1 273 ? -14.653 -2.631 26.402 1.00 86.69 273 VAL A C 1
ATOM 2084 O O . VAL A 1 273 ? -15.436 -2.129 27.206 1.00 86.69 273 VAL A O 1
ATOM 2087 N N . ALA A 1 274 ? -13.548 -3.270 26.778 1.00 86.25 274 ALA A N 1
ATOM 2088 C CA . ALA A 1 274 ? -13.137 -3.401 28.170 1.00 86.25 274 ALA A CA 1
ATOM 2089 C C . ALA A 1 274 ? -12.423 -2.141 28.685 1.00 86.25 274 ALA A C 1
ATOM 2091 O O . ALA A 1 274 ? -11.847 -1.358 27.922 1.00 86.25 274 ALA A O 1
ATOM 2092 N N . GLU A 1 275 ? -12.462 -1.961 30.002 1.00 83.88 275 GLU A N 1
ATOM 2093 C CA . GLU A 1 275 ? -11.685 -0.956 30.717 1.00 83.88 275 GLU A CA 1
ATOM 2094 C C . GLU A 1 275 ? -10.188 -1.111 30.425 1.00 83.88 275 GLU A C 1
ATOM 2096 O O . GLU A 1 275 ? -9.651 -2.223 30.414 1.00 83.88 275 GLU A O 1
ATOM 2101 N N . ARG A 1 276 ? -9.499 0.016 30.220 1.00 71.19 276 ARG A N 1
ATOM 2102 C CA . ARG A 1 276 ? -8.037 0.027 30.128 1.00 71.19 276 ARG A CA 1
ATOM 2103 C C . ARG A 1 276 ? -7.446 -0.391 31.479 1.00 71.19 276 ARG A C 1
ATOM 2105 O O . ARG A 1 276 ? -7.634 0.306 32.471 1.00 71.19 276 ARG A O 1
ATOM 2112 N N . GLY A 1 277 ? -6.729 -1.515 31.520 1.00 55.94 277 GLY A N 1
ATOM 2113 C CA . GLY A 1 277 ? -5.966 -1.905 32.708 1.00 55.94 277 GLY A CA 1
ATOM 2114 C C . GLY A 1 277 ? -4.916 -0.842 33.065 1.00 55.94 277 GLY A C 1
ATOM 2115 O O . GLY A 1 277 ? -4.444 -0.144 32.162 1.00 55.94 277 GLY A O 1
ATOM 2116 N N . PRO A 1 278 ? -4.553 -0.689 34.351 1.00 44.66 278 PRO A N 1
ATOM 2117 C CA . PRO A 1 278 ? -3.475 0.209 34.741 1.00 44.66 278 PRO A CA 1
ATOM 2118 C C . PRO A 1 278 ? -2.171 -0.286 34.099 1.00 44.66 278 PRO A C 1
ATOM 2120 O O . PRO A 1 278 ? -1.733 -1.405 34.367 1.00 44.66 278 PRO A O 1
ATOM 2123 N N . HIS A 1 279 ? -1.598 0.530 33.219 1.00 37.50 279 HIS A N 1
ATOM 2124 C CA . HIS A 1 279 ? -0.228 0.404 32.729 1.00 37.50 279 HIS A CA 1
ATOM 2125 C C . HIS A 1 279 ? 0.595 1.531 33.333 1.00 37.50 279 HIS A C 1
ATOM 2127 O O . HIS A 1 279 ? 0.074 2.671 33.337 1.00 37.50 279 HIS A O 1
#

Sequence (279 aa):
MDVRSGWASSGRARGAVEAVVASRRLEFEPPRAGVTLHLEDFRNGGSFLLPARHYWSFVAGRDVLGDPSGQFITTRAGMDWLLASCGNGLHHLERSLGIPASTWNEPIYRVDVHHPLRYRARLPSGAERGANAHFRRGGYTSGGLPEIVTDPFPVADTTITDTGIRPCSSPGENPMTAATIPCPSCHESTPAHEYLAHKAAYVPALRRLTCVCRACGEVAELQVDAGAIWLGYMVAAGAVQFSAMREVPLEGLSVKHHPRSVELRLGERTWTVAERGPH

Foldseek 3Di:
DDDDDDDDDDPDPPPVVVVVVVPPPPPCPDPVVLFVVLVVLCQQWWKDKDFPVCCVVAPPPDFKHADQLWRKTFHPVLVVVQLVLCPQAPQSVCQLQVNPPPPHQHFMKMKIQRGQVVFVKGFDPLPRPPRDPQDDGDQHGNNGTGMITGHMDTPVRIDMDRSPRGHPPPPPDDPLQQFWDADPPPRDTHGPVVQVVADWAADQVVCWTWHQDPPPRDIWIWRDDAQWIWTADDDPPPDGDPPDTDIGGRGQWDWDDDNFWIWIDRPPDIDIHGHDDDD

Nearest PDB structures (foldseek):
  5bw0-assembly1_A  TM=3.650E-01  e=3.966E-01  Pseudomonas aeruginosa PAO1
  3nje-assembly1_A  TM=3.615E-01  e=3.345E-01  Pseudomonas aeruginosa
  9dqd-assembly1_B  TM=3.698E-01  e=2.176E+00  Homo sapiens
  6ptj-assembly1_F  TM=3.065E-01  e=2.580E+00  Saccharomyces cerevisiae S288C

Radius of gyration: 26.91 Å; Cα contacts (8 Å, |Δi|>4): 484; chains: 1; bounding box: 56×98×58 Å

Organism: Chondromyces crocatus (NCBI:txid52)

pLDDT: mean 75.41, std 19.11, range [29.09, 98.44]